Protein AF-A0AAN5C209-F1 (afdb_monomer_lite)

Foldseek 3Di:
DDDDDDDDDDDDDDDDDDDPPQPQAAPADDFDALPQPVVPPDDDDDDDDDDDDDDDDDDDDDDDDPDPPPDDDPPCDPVVVVVVVPVVHDYDYQWAWQAWDFDPQWIKIWTAGNVPRDIDIDIDNAYEDADQLCSCLRHYVVCVVLSVQWDKDKWKKWKFLQPVLPDPDDPVVVVVQVVCCVDPPNRWDKDWDDDPPDIKIWIQDPVSIIIIIRDPDDGDPVGTPDMGMHMDTDDDPSLLVSLCVQAVPDCPPVPDDPDPDHHACVSSYHYAAQSNDNDHSHPVRRVVRVVVVCVVVVHDDPVVPDD

Secondary structure (DSSP, 8-state):
------------------------------S---TTTTT----------------------------TTSSS-----HHHHHHHHHTTS---TTEEEEEEEEETTEEEEEEEETTT--EEEEEES-EEE-S-HHHHHHHBGGGHHHHTTS-EEEEEEEEE--GGGS----HHHHHHHHHHTTSSS-PPEEEEEE-SS-EEEEEEETTTEEEEES-SSPP-GGGEEEEEEEEEE---HHHHHHHHHHH---GGGTTS--S----TTGGGEEE-STTSSSS-SSHHHHHHHHHHHHHTTT---TTS---

InterPro domains:
  IPR036188 FAD/NAD(P)-binding domain superfamily [G3DSA:3.50.50.60] (60-205)
  IPR036188 FAD/NAD(P)-binding domain superfamily [SSF51905] (88-297)

Organism: Aspergillus oryzae (NCBI:txid5062)

Radius of gyration: 24.95 Å; chains: 1; bounding box: 62×69×74 Å

Structure (mmCIF, N/CA/C/O backbone):
data_AF-A0AAN5C209-F1
#
_entry.id   AF-A0AAN5C209-F1
#
loop_
_atom_site.group_PDB
_atom_site.id
_atom_site.type_symbol
_atom_site.label_atom_id
_atom_site.label_alt_id
_atom_site.label_comp_id
_atom_site.label_asym_id
_atom_site.label_entity_id
_atom_site.label_seq_id
_atom_site.pdbx_PDB_ins_code
_atom_site.Cartn_x
_atom_site.Cartn_y
_atom_site.Cartn_z
_atom_site.occupancy
_atom_site.B_iso_or_equiv
_atom_site.auth_seq_id
_atom_site.auth_comp_id
_atom_site.auth_asym_id
_atom_site.auth_atom_id
_atom_site.pdbx_PDB_model_num
ATOM 1 N N . MET A 1 1 ? 40.639 -5.296 47.818 1.00 29.95 1 MET A N 1
ATOM 2 C CA . MET A 1 1 ? 40.706 -6.774 47.835 1.00 29.95 1 MET A CA 1
ATOM 3 C C . MET A 1 1 ? 39.270 -7.249 48.004 1.00 29.95 1 MET A C 1
ATOM 5 O O . MET A 1 1 ? 38.578 -6.667 48.821 1.00 29.95 1 MET A O 1
ATOM 9 N N . GLU A 1 2 ? 38.705 -7.892 46.980 1.00 25.06 2 GLU A N 1
ATOM 10 C CA . GLU A 1 2 ? 38.465 -9.353 46.949 1.00 25.06 2 GLU A CA 1
ATOM 11 C C . GLU A 1 2 ? 37.368 -9.813 47.929 1.00 25.06 2 GLU A C 1
ATOM 13 O O . GLU A 1 2 ? 37.380 -9.406 49.079 1.00 25.06 2 GLU A O 1
ATOM 18 N N . LYS A 1 3 ? 36.419 -10.690 47.581 1.00 23.48 3 LYS A N 1
ATOM 19 C CA . LYS A 1 3 ? 35.998 -11.304 46.300 1.00 23.48 3 LYS A CA 1
ATOM 20 C C . LYS A 1 3 ? 34.651 -12.013 46.588 1.00 23.48 3 LYS A C 1
ATOM 22 O O . LYS A 1 3 ? 34.525 -12.546 47.675 1.00 23.48 3 LYS A O 1
ATOM 27 N N . SER A 1 4 ? 33.721 -12.051 45.616 1.00 23.56 4 SER A N 1
ATOM 28 C CA . SER A 1 4 ? 32.953 -13.246 45.151 1.00 23.56 4 SER A CA 1
ATOM 29 C C . SER A 1 4 ? 32.240 -14.194 46.173 1.00 23.56 4 SER A C 1
ATOM 31 O O . SER A 1 4 ? 32.790 -14.487 47.216 1.00 23.56 4 SER A O 1
ATOM 33 N N . CYS A 1 5 ? 31.128 -14.902 45.921 1.00 21.88 5 CYS A N 1
ATOM 34 C CA . CYS A 1 5 ? 30.163 -14.988 44.816 1.00 21.88 5 CYS A CA 1
ATOM 35 C C . CYS A 1 5 ? 29.052 -16.028 45.156 1.00 21.88 5 CYS A C 1
ATOM 37 O O . CYS A 1 5 ? 29.304 -16.937 45.935 1.00 21.88 5 CYS A O 1
ATOM 39 N N . LEU A 1 6 ? 27.934 -15.988 44.407 1.00 22.70 6 LEU A N 1
ATOM 40 C CA . LEU A 1 6 ? 27.086 -17.129 43.963 1.00 22.70 6 LEU A CA 1
ATOM 41 C C . LEU A 1 6 ? 26.145 -17.913 44.928 1.00 22.70 6 LEU A C 1
ATOM 43 O O . LEU A 1 6 ? 26.607 -18.692 45.748 1.00 22.70 6 LEU A O 1
ATOM 47 N N . ARG A 1 7 ? 24.846 -17.925 44.524 1.00 22.48 7 ARG A N 1
ATOM 48 C CA . ARG A 1 7 ? 23.883 -19.078 44.480 1.00 22.48 7 ARG A CA 1
ATOM 49 C C . ARG A 1 7 ? 23.366 -19.624 45.843 1.00 22.48 7 ARG A C 1
ATOM 51 O O . ARG A 1 7 ? 24.053 -19.493 46.836 1.00 22.48 7 ARG A O 1
ATOM 58 N N . THR A 1 8 ? 22.190 -20.252 46.035 1.00 22.02 8 THR A N 1
ATOM 59 C CA . THR A 1 8 ? 20.954 -20.624 45.268 1.00 22.02 8 THR A CA 1
ATOM 60 C C . THR A 1 8 ? 19.895 -21.112 46.300 1.00 22.02 8 THR A C 1
ATOM 62 O O . THR A 1 8 ? 20.312 -21.531 47.371 1.00 22.02 8 THR A O 1
ATOM 65 N N . SER A 1 9 ? 18.565 -21.202 46.099 1.00 21.08 9 SER A N 1
ATOM 66 C CA . SER A 1 9 ? 17.608 -20.762 45.053 1.00 21.08 9 SER A CA 1
ATOM 67 C C . SER A 1 9 ? 16.151 -20.835 45.600 1.00 21.08 9 SER A C 1
ATOM 69 O O . SER A 1 9 ? 15.949 -21.308 46.710 1.00 21.08 9 SER A O 1
ATOM 71 N N . SER A 1 10 ? 15.157 -20.459 44.777 1.00 20.86 10 SER A N 1
ATOM 72 C CA . SER A 1 10 ? 13.750 -20.946 44.730 1.00 20.86 10 SER A CA 1
ATOM 73 C C . SER A 1 10 ? 12.910 -21.141 46.014 1.00 20.86 10 SER A C 1
ATOM 75 O O . SER A 1 10 ? 13.183 -22.047 46.794 1.00 20.86 10 SER A O 1
ATOM 77 N N . THR A 1 11 ? 11.732 -20.491 46.077 1.00 21.52 11 THR A N 1
ATOM 78 C CA . THR A 1 11 ? 10.393 -21.154 46.065 1.00 21.52 11 THR A CA 1
ATOM 79 C C . THR A 1 11 ? 9.246 -20.122 45.941 1.00 21.52 11 THR A C 1
ATOM 81 O O . THR A 1 11 ? 9.288 -19.089 46.591 1.00 21.52 11 THR A O 1
ATOM 84 N N . LEU A 1 12 ? 8.282 -20.440 45.057 1.00 20.97 12 LEU A N 1
ATOM 85 C CA . LEU A 1 12 ? 6.840 -20.095 44.909 1.00 20.97 12 LEU A CA 1
ATOM 86 C C . LEU A 1 12 ? 6.180 -19.071 45.894 1.00 20.97 12 LEU A C 1
ATOM 88 O O . LEU A 1 12 ? 6.560 -18.991 47.050 1.00 20.97 12 LEU A O 1
ATOM 92 N N . LEU A 1 13 ? 5.102 -18.328 45.570 1.00 20.33 13 LEU A N 1
ATOM 93 C CA . LEU A 1 13 ? 4.044 -18.511 44.554 1.00 20.33 13 LEU A CA 1
ATOM 94 C C . LEU A 1 13 ? 3.296 -17.184 44.229 1.00 20.33 13 LEU A C 1
ATOM 96 O O . LEU A 1 13 ? 3.268 -16.269 45.041 1.00 20.33 13 LEU A O 1
ATOM 100 N N . ALA A 1 14 ? 2.557 -17.185 43.111 1.00 20.86 14 ALA A N 1
ATOM 101 C CA . ALA A 1 14 ? 1.309 -16.438 42.860 1.00 20.86 14 ALA A CA 1
ATOM 102 C C . ALA A 1 14 ? 1.314 -14.891 42.816 1.00 20.86 14 ALA A C 1
ATOM 104 O O . ALA A 1 14 ? 1.017 -14.228 43.803 1.00 20.86 14 ALA A O 1
ATOM 105 N N . ILE A 1 15 ? 1.295 -14.349 41.589 1.00 21.88 15 ILE A N 1
ATOM 106 C CA . ILE A 1 15 ? 0.163 -13.502 41.166 1.00 21.88 15 ILE A CA 1
ATOM 107 C C . ILE A 1 15 ? -0.423 -14.087 39.876 1.00 21.88 15 ILE A C 1
ATOM 109 O O . ILE A 1 15 ? 0.256 -14.251 38.867 1.00 21.88 15 ILE A O 1
ATOM 113 N N . THR A 1 16 ? -1.703 -14.450 39.944 1.00 21.72 16 THR A N 1
ATOM 114 C CA . THR A 1 16 ? -2.479 -15.019 38.832 1.00 21.72 16 THR A CA 1
ATOM 115 C C . THR A 1 16 ? -3.157 -13.897 38.043 1.00 21.72 16 THR A C 1
ATOM 117 O O . THR A 1 16 ? -3.535 -12.892 38.639 1.00 21.72 16 THR A O 1
ATOM 120 N N . LYS A 1 17 ? -3.444 -14.148 36.755 1.00 23.53 17 LYS A N 1
ATOM 121 C CA . LYS A 1 17 ? -4.138 -13.275 35.781 1.00 23.53 17 LYS A CA 1
ATOM 122 C C . LYS A 1 17 ? -3.273 -12.141 35.214 1.00 23.53 17 LYS A C 1
ATOM 124 O O . LYS A 1 17 ? -3.019 -11.169 35.903 1.00 23.53 17 LYS A O 1
ATOM 129 N N . TYR A 1 18 ? -3.039 -12.180 33.902 1.00 22.91 18 TYR A N 1
ATOM 130 C CA . TYR A 1 18 ? -3.468 -11.090 33.017 1.00 22.91 18 TYR A CA 1
ATOM 131 C C . TYR A 1 18 ? -3.953 -11.660 31.673 1.00 22.91 18 TYR A C 1
ATOM 133 O O . TYR A 1 18 ? -3.794 -12.848 31.392 1.00 22.91 18 TYR A O 1
ATOM 141 N N . ARG A 1 19 ? -4.718 -10.852 30.933 1.00 23.92 19 ARG A N 1
ATOM 142 C CA . ARG A 1 19 ? -5.637 -11.297 29.872 1.00 23.92 19 ARG A CA 1
ATOM 143 C C . ARG A 1 19 ? -4.910 -11.821 28.629 1.00 23.92 19 ARG A C 1
ATOM 145 O O . ARG A 1 19 ? -3.915 -11.246 28.206 1.00 23.92 19 ARG A O 1
ATOM 152 N N . GLN A 1 20 ? -5.510 -12.811 27.961 1.00 20.42 20 GLN A N 1
ATOM 153 C CA . GLN A 1 20 ? -5.203 -13.119 26.561 1.00 20.42 20 GLN A CA 1
ATOM 154 C C . GLN A 1 20 ? -5.602 -11.931 25.666 1.00 20.42 20 GLN A C 1
ATOM 156 O O . GLN A 1 20 ? -6.735 -11.857 25.185 1.00 20.42 20 GLN A O 1
ATOM 161 N N . PHE A 1 21 ? -4.674 -11.007 25.422 1.00 24.58 21 PHE A N 1
ATOM 162 C CA . PHE A 1 21 ? -4.805 -10.023 24.351 1.00 24.58 21 PHE A CA 1
ATOM 163 C C . PHE A 1 21 ? -4.579 -10.714 23.006 1.00 24.58 21 PHE A C 1
ATOM 165 O O . PHE A 1 21 ? -3.470 -10.779 22.480 1.00 24.58 21 PHE A O 1
ATOM 172 N N . VAL A 1 22 ? -5.653 -11.257 22.432 1.00 22.11 22 VAL A N 1
ATOM 173 C CA . VAL A 1 22 ? -5.611 -11.755 21.056 1.00 22.11 22 VAL A CA 1
ATOM 174 C C . VAL A 1 22 ? -5.689 -10.553 20.119 1.00 22.11 22 VAL A C 1
ATOM 176 O O . VAL A 1 22 ? -6.782 -10.126 19.742 1.00 22.11 22 VAL A O 1
ATOM 179 N N . LEU A 1 23 ? -4.528 -10.015 19.734 1.00 26.44 23 LEU A N 1
ATOM 180 C CA . LEU A 1 23 ? -4.408 -8.988 18.700 1.00 26.44 23 LEU A CA 1
ATOM 181 C C . LEU A 1 23 ? -4.836 -9.578 17.343 1.00 26.44 23 LEU A C 1
ATOM 183 O O . LEU A 1 23 ? -4.022 -10.035 16.543 1.00 26.44 23 LEU A O 1
ATOM 187 N N . LYS A 1 24 ? -6.148 -9.605 17.087 1.00 27.08 24 LYS A N 1
ATOM 188 C CA . LYS A 1 24 ? -6.722 -10.031 15.806 1.00 27.08 24 LYS A CA 1
ATOM 189 C C . LYS A 1 24 ? -6.553 -8.909 14.792 1.00 27.08 24 LYS A C 1
ATOM 191 O O . LYS A 1 24 ? -7.491 -8.162 14.525 1.00 27.08 24 LYS A O 1
ATOM 196 N N . VAL A 1 25 ? -5.349 -8.799 14.235 1.00 27.66 25 VAL A N 1
ATOM 197 C CA . VAL A 1 25 ? -5.077 -7.887 13.123 1.00 27.66 25 VAL A CA 1
ATOM 198 C C . VAL A 1 25 ? -5.886 -8.357 11.914 1.00 27.66 25 VAL A C 1
ATOM 200 O O . VAL A 1 25 ? -5.539 -9.331 11.247 1.00 27.66 25 VAL A O 1
ATOM 203 N N . ALA A 1 26 ? -6.989 -7.666 11.632 1.00 25.34 26 ALA A N 1
ATOM 204 C CA . AL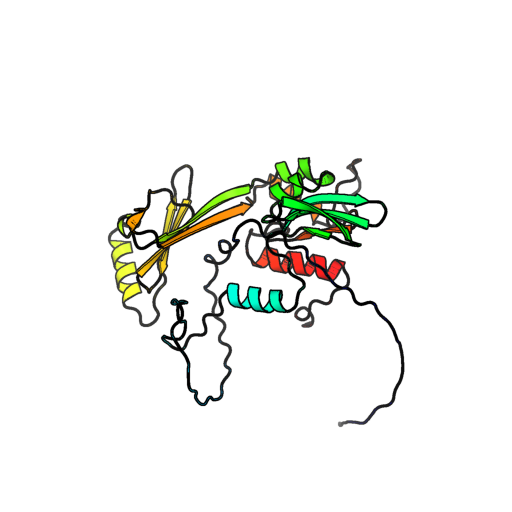A A 1 26 ? -7.787 -7.880 10.433 1.00 25.34 26 ALA A CA 1
ATOM 205 C C . ALA A 1 26 ? -7.060 -7.251 9.227 1.00 25.34 26 ALA A C 1
ATOM 207 O O . ALA A 1 26 ? -7.446 -6.198 8.720 1.00 25.34 26 ALA A O 1
ATOM 208 N N . VAL A 1 27 ? -5.960 -7.878 8.787 1.00 26.36 27 VAL A N 1
ATOM 209 C CA . VAL A 1 27 ? -5.239 -7.439 7.585 1.00 26.36 27 VAL A CA 1
ATOM 210 C C . VAL A 1 27 ? -6.099 -7.758 6.369 1.00 26.36 27 VAL A C 1
ATOM 212 O O . VAL A 1 27 ? -6.130 -8.893 5.889 1.00 26.36 27 VAL A O 1
ATOM 215 N N . THR A 1 28 ? -6.801 -6.751 5.861 1.00 24.64 28 THR A N 1
ATOM 216 C CA . THR A 1 28 ? -7.546 -6.878 4.612 1.00 24.64 28 THR A CA 1
ATOM 217 C C . THR A 1 28 ? -6.607 -6.685 3.435 1.00 24.64 28 THR A C 1
ATOM 219 O O . THR A 1 28 ? -6.323 -5.582 2.976 1.00 24.64 28 THR A O 1
ATOM 222 N N . TRP A 1 29 ? -6.074 -7.817 2.980 1.00 28.19 29 TRP A N 1
ATOM 223 C CA . TRP A 1 29 ? -5.197 -7.906 1.823 1.00 28.19 29 TRP A CA 1
ATOM 224 C C . TRP A 1 29 ? -5.966 -7.608 0.538 1.00 28.19 29 TRP A C 1
ATOM 226 O O . TRP A 1 29 ? -6.629 -8.480 -0.021 1.00 28.19 29 TRP A O 1
ATOM 236 N N . ASN A 1 30 ? -5.828 -6.376 0.055 1.00 22.67 30 ASN A N 1
ATOM 237 C CA . ASN A 1 30 ? -6.247 -5.974 -1.279 1.00 22.67 30 ASN A CA 1
ATOM 238 C C . ASN A 1 30 ? -5.006 -5.496 -2.052 1.00 22.67 30 ASN A C 1
ATOM 240 O O . ASN A 1 30 ? -4.555 -4.367 -1.880 1.00 22.67 30 ASN A O 1
ATOM 244 N N . GLY A 1 31 ? -4.447 -6.378 -2.886 1.00 26.20 31 GLY A N 1
ATOM 245 C CA . GLY A 1 31 ? -3.276 -6.090 -3.721 1.00 26.20 31 GLY A CA 1
ATOM 246 C C . GLY A 1 31 ? -1.924 -6.403 -3.066 1.00 26.20 31 GLY A C 1
ATOM 247 O O . GLY A 1 31 ? -1.589 -5.920 -1.988 1.00 26.20 31 GLY A O 1
ATOM 248 N N . TYR A 1 32 ? -1.134 -7.214 -3.768 1.00 29.77 32 TYR A N 1
ATOM 249 C CA . TYR A 1 32 ? 0.235 -7.609 -3.440 1.00 29.77 32 TYR A CA 1
ATOM 250 C C . TYR A 1 32 ? 1.161 -6.401 -3.215 1.00 29.77 32 TYR A C 1
ATOM 252 O O . TYR A 1 32 ? 1.516 -5.698 -4.158 1.00 29.77 32 TYR A O 1
ATOM 260 N N . CYS A 1 33 ? 1.617 -6.188 -1.978 1.00 28.31 33 CYS A N 1
ATOM 261 C CA . CYS A 1 33 ? 2.593 -5.144 -1.655 1.00 28.31 33 CYS A CA 1
ATOM 262 C C . CYS A 1 33 ? 4.030 -5.700 -1.592 1.00 28.31 33 CYS A C 1
ATOM 264 O O . CYS A 1 33 ? 4.695 -5.641 -0.560 1.00 28.31 33 CYS A O 1
ATOM 266 N N . GLU A 1 34 ? 4.520 -6.253 -2.705 1.00 32.50 34 GLU A N 1
ATOM 267 C CA . GLU A 1 34 ? 5.919 -6.710 -2.831 1.00 32.50 34 GLU A CA 1
ATOM 268 C C . GLU A 1 34 ? 6.879 -5.581 -3.276 1.00 32.50 34 GLU A C 1
ATOM 270 O O . GLU A 1 34 ? 8.099 -5.676 -3.152 1.00 32.50 34 GLU A O 1
ATOM 275 N N . SER A 1 35 ? 6.345 -4.456 -3.760 1.00 33.34 35 SER A N 1
ATOM 276 C CA . SER A 1 35 ? 7.110 -3.402 -4.446 1.00 33.34 35 SER A CA 1
ATOM 277 C C . SER A 1 35 ? 7.882 -2.405 -3.590 1.00 33.34 35 SER A C 1
ATOM 279 O O . SER A 1 35 ? 8.624 -1.588 -4.139 1.00 33.34 35 SER A O 1
ATOM 281 N N . CYS A 1 36 ? 7.683 -2.394 -2.274 1.00 30.77 36 CYS A N 1
ATOM 282 C CA . CYS A 1 36 ? 8.443 -1.503 -1.391 1.00 30.77 36 CYS A CA 1
ATOM 283 C C . CYS A 1 36 ? 9.839 -2.050 -1.055 1.00 30.77 36 CYS A C 1
ATOM 285 O O . CYS A 1 36 ? 10.579 -1.379 -0.340 1.00 30.77 36 CYS A O 1
ATOM 287 N N . ILE A 1 37 ? 10.187 -3.258 -1.524 1.00 34.91 37 ILE A N 1
ATOM 288 C CA . ILE A 1 37 ? 11.296 -4.038 -0.954 1.00 34.91 37 ILE A CA 1
ATOM 289 C C . ILE A 1 37 ? 12.400 -4.351 -1.972 1.00 34.91 37 ILE A C 1
ATOM 291 O O . ILE A 1 37 ? 13.573 -4.361 -1.607 1.00 34.91 37 ILE A O 1
ATOM 295 N N . TRP A 1 38 ? 12.079 -4.448 -3.265 1.00 32.47 38 TRP A N 1
ATOM 296 C CA . TRP A 1 38 ? 13.085 -4.605 -4.330 1.00 32.47 38 TRP A CA 1
ATOM 297 C C . TRP A 1 38 ? 14.039 -3.410 -4.496 1.00 32.47 38 TRP A C 1
ATOM 299 O O . TRP A 1 38 ? 15.032 -3.508 -5.204 1.00 32.47 38 TRP A O 1
ATOM 309 N N . GLN A 1 39 ? 13.791 -2.304 -3.789 1.00 29.95 39 GLN A N 1
ATOM 310 C CA . GLN A 1 39 ? 14.705 -1.163 -3.719 1.00 29.95 39 GLN A CA 1
ATOM 311 C C . GLN A 1 39 ? 15.743 -1.277 -2.578 1.00 29.95 39 GLN A C 1
ATOM 313 O O . GLN A 1 39 ? 16.588 -0.397 -2.463 1.00 29.95 39 GLN A O 1
ATOM 318 N N . TYR A 1 40 ? 15.679 -2.322 -1.735 1.00 31.66 40 TYR A N 1
ATOM 319 C CA . TYR A 1 40 ? 16.522 -2.471 -0.534 1.00 31.66 40 TYR A CA 1
ATOM 320 C C . TYR A 1 40 ? 17.011 -3.900 -0.224 1.00 31.66 40 TYR A C 1
ATOM 322 O O . TYR A 1 40 ? 17.510 -4.155 0.870 1.00 31.66 40 TYR A O 1
ATOM 330 N N . ALA A 1 41 ? 16.974 -4.827 -1.184 1.00 27.33 41 ALA A N 1
ATOM 331 C CA . ALA A 1 41 ? 17.586 -6.158 -1.044 1.00 27.33 41 ALA A CA 1
ATOM 332 C C . ALA A 1 41 ? 19.137 -6.147 -1.150 1.00 27.33 41 ALA A C 1
ATOM 334 O O . ALA A 1 41 ? 19.727 -7.097 -1.658 1.00 27.33 41 ALA A O 1
ATOM 335 N N . ILE A 1 42 ? 19.804 -5.070 -0.705 1.00 33.03 42 ILE A N 1
ATOM 336 C CA . ILE A 1 42 ? 21.271 -4.919 -0.704 1.00 33.03 42 ILE A CA 1
ATOM 337 C C . ILE A 1 42 ? 21.734 -4.187 0.572 1.00 33.03 42 ILE A C 1
ATOM 339 O O . ILE A 1 42 ? 22.090 -3.010 0.557 1.00 33.03 42 ILE A O 1
ATOM 343 N N . SER A 1 43 ? 21.775 -4.911 1.688 1.00 22.97 43 SER A N 1
ATOM 344 C CA . SER A 1 43 ? 22.715 -4.653 2.786 1.00 22.97 43 SER A CA 1
ATOM 345 C C . SER A 1 43 ? 23.018 -5.977 3.491 1.00 22.97 43 SER A C 1
ATOM 347 O O . SER A 1 43 ? 22.158 -6.593 4.115 1.00 22.97 43 SER A O 1
ATOM 349 N N . GLY A 1 44 ? 24.241 -6.478 3.319 1.00 27.33 44 GLY A N 1
ATOM 350 C CA . GLY A 1 44 ? 24.603 -7.807 3.800 1.00 27.33 44 GLY A CA 1
ATOM 351 C C . GLY A 1 44 ? 24.759 -7.867 5.320 1.00 27.33 44 GLY A C 1
ATOM 352 O O . GLY A 1 44 ? 25.540 -7.111 5.891 1.00 27.33 44 GLY A O 1
ATOM 353 N N . LEU A 1 45 ? 24.114 -8.848 5.953 1.00 22.25 45 LEU A N 1
ATOM 354 C CA . LEU A 1 45 ? 24.577 -9.422 7.215 1.00 22.25 45 LEU A CA 1
ATOM 355 C C . LEU A 1 45 ? 24.734 -10.935 7.048 1.00 22.25 45 LEU A C 1
ATOM 357 O O . LEU A 1 45 ? 23.777 -11.646 6.753 1.00 22.25 45 LEU A O 1
ATOM 361 N N . ARG A 1 46 ? 25.957 -11.430 7.263 1.00 21.22 46 ARG A N 1
ATOM 362 C CA . ARG A 1 46 ? 26.221 -12.863 7.424 1.00 21.22 46 ARG A CA 1
ATOM 363 C C . ARG A 1 46 ? 25.729 -13.301 8.801 1.00 21.22 46 ARG A C 1
ATOM 365 O O . ARG A 1 46 ? 26.200 -12.765 9.801 1.00 21.22 46 ARG A O 1
ATOM 372 N N . LEU A 1 47 ? 24.901 -14.338 8.855 1.00 22.78 47 LEU A N 1
ATOM 373 C CA . LEU A 1 47 ? 24.722 -15.157 10.052 1.00 22.78 47 LEU A CA 1
ATOM 374 C C . LEU A 1 47 ? 24.978 -16.619 9.689 1.00 22.78 47 LEU A C 1
ATOM 376 O O . LEU A 1 47 ? 24.440 -17.138 8.717 1.00 22.78 47 LEU A O 1
ATOM 380 N N . VAL A 1 48 ? 25.869 -17.249 10.451 1.00 21.47 48 VAL A N 1
ATOM 381 C CA . VAL A 1 48 ? 26.303 -18.636 10.260 1.00 21.47 48 VAL A CA 1
ATOM 382 C C . VAL A 1 48 ? 25.455 -19.542 11.146 1.00 21.47 48 VAL A C 1
ATOM 384 O O . VAL A 1 48 ? 25.366 -19.308 12.349 1.00 21.47 48 VAL A O 1
ATOM 387 N N . ALA A 1 49 ? 24.906 -20.612 10.576 1.00 22.77 49 ALA A N 1
ATOM 388 C CA . ALA A 1 49 ? 24.398 -21.763 11.317 1.00 22.77 49 ALA A CA 1
ATOM 389 C C . ALA A 1 49 ? 24.631 -23.039 10.493 1.00 22.77 49 ALA A C 1
ATOM 391 O O . ALA A 1 49 ? 24.594 -23.002 9.264 1.00 22.77 49 ALA A O 1
ATOM 392 N N . SER A 1 50 ? 24.914 -24.158 11.158 1.00 20.00 50 SER A N 1
ATOM 393 C CA . SER A 1 50 ? 25.326 -25.415 10.522 1.00 20.00 50 SER A CA 1
ATOM 394 C C . SER A 1 50 ? 24.672 -26.645 11.166 1.00 20.00 50 SER A C 1
ATOM 396 O O . SER A 1 50 ? 24.117 -26.545 12.258 1.00 20.00 50 SER A O 1
ATOM 398 N N . TRP A 1 51 ? 24.836 -27.791 10.483 1.00 24.72 51 TRP A N 1
ATOM 399 C CA . TRP A 1 51 ? 24.658 -29.200 10.908 1.00 24.72 51 TRP A CA 1
ATOM 400 C C . TRP A 1 51 ? 23.462 -30.013 10.343 1.00 24.72 51 TRP A C 1
ATOM 402 O O . TRP A 1 51 ? 22.337 -29.923 10.811 1.00 24.72 51 TRP A O 1
ATOM 412 N N . LEU A 1 52 ? 23.841 -30.909 9.412 1.00 24.08 52 LEU A N 1
ATOM 413 C CA . LEU A 1 52 ? 23.392 -32.293 9.125 1.00 24.08 52 LEU A CA 1
ATOM 414 C C . LEU A 1 52 ? 21.970 -32.654 8.628 1.00 24.08 52 LEU A C 1
ATOM 416 O O . LEU A 1 52 ? 20.945 -32.250 9.156 1.00 24.08 52 LEU A O 1
ATOM 420 N N . ASN A 1 53 ? 21.983 -33.581 7.657 1.00 25.30 53 ASN A N 1
ATOM 421 C CA . ASN A 1 53 ? 20.886 -34.383 7.085 1.00 25.30 53 ASN A CA 1
ATOM 422 C C . ASN A 1 53 ? 21.202 -35.888 7.288 1.00 25.30 53 ASN A C 1
ATOM 424 O O . ASN A 1 53 ? 22.380 -36.213 7.478 1.00 25.30 53 ASN A O 1
ATOM 428 N N . PRO A 1 54 ? 20.214 -36.815 7.209 1.00 31.84 54 PRO A N 1
ATOM 429 C CA . PRO A 1 54 ? 20.072 -37.605 5.962 1.00 31.84 54 PRO A CA 1
ATOM 430 C C . PRO A 1 54 ? 18.640 -38.081 5.543 1.00 31.84 54 PRO A C 1
ATOM 432 O O . PRO A 1 54 ? 17.922 -38.677 6.335 1.00 31.84 54 PRO A O 1
ATOM 435 N N . ILE A 1 55 ? 18.304 -37.887 4.248 1.00 29.78 55 ILE A N 1
ATOM 436 C CA . ILE A 1 55 ? 17.778 -38.866 3.233 1.00 29.78 55 ILE A CA 1
ATOM 437 C C . ILE A 1 55 ? 16.560 -39.769 3.632 1.00 29.78 55 ILE A C 1
ATOM 439 O O . ILE A 1 55 ? 16.725 -40.677 4.434 1.00 29.78 55 ILE A O 1
ATOM 443 N N . GLN A 1 56 ? 15.302 -39.523 3.181 1.00 33.47 56 GLN A N 1
ATOM 444 C CA . GLN A 1 56 ? 14.608 -39.860 1.882 1.00 33.47 56 GLN A CA 1
ATOM 445 C C . GLN A 1 56 ? 14.108 -41.331 1.728 1.00 33.47 56 GLN A C 1
ATOM 447 O O . GLN A 1 56 ? 14.844 -42.234 2.118 1.00 33.47 56 GLN A O 1
ATOM 452 N N . PRO A 1 57 ? 12.870 -41.603 1.211 1.00 33.31 57 PRO A N 1
ATOM 453 C CA . PRO A 1 57 ? 12.534 -41.558 -0.241 1.00 33.31 57 PRO A CA 1
ATOM 454 C C . PRO A 1 57 ? 11.096 -41.032 -0.619 1.00 33.31 57 PRO A C 1
ATOM 456 O O . PRO A 1 57 ? 10.329 -40.684 0.280 1.00 33.31 57 PRO A O 1
ATOM 459 N N . PRO A 1 58 ? 10.707 -40.930 -1.923 1.00 37.81 58 PRO A N 1
ATOM 460 C CA . PRO A 1 58 ? 9.612 -40.047 -2.393 1.00 37.81 58 PRO A CA 1
ATOM 461 C C . PRO A 1 58 ? 8.348 -40.722 -2.999 1.00 37.81 58 PRO A C 1
ATOM 463 O O . PRO A 1 58 ? 8.386 -41.883 -3.406 1.00 37.81 58 PRO A O 1
ATOM 466 N N . PRO A 1 59 ? 7.248 -39.953 -3.179 1.00 26.89 59 PRO A N 1
ATOM 467 C CA . PRO A 1 59 ? 6.231 -40.177 -4.228 1.00 26.89 59 PRO A CA 1
ATOM 468 C C . PRO A 1 59 ? 5.937 -38.854 -5.031 1.00 26.89 59 PRO A C 1
ATOM 470 O O . PRO A 1 59 ? 6.654 -37.874 -4.825 1.00 26.89 59 PRO A O 1
ATOM 473 N N . PRO A 1 60 ? 5.024 -38.767 -6.034 1.00 27.86 60 PRO A N 1
ATOM 474 C CA . PRO A 1 60 ? 5.404 -38.300 -7.377 1.00 27.86 60 PRO A CA 1
ATOM 475 C C . PRO A 1 60 ? 5.136 -36.812 -7.692 1.00 27.86 60 PRO A C 1
ATOM 477 O O . PRO A 1 60 ? 4.455 -36.103 -6.952 1.00 27.86 60 PRO A O 1
ATOM 480 N N . MET A 1 61 ? 5.662 -36.392 -8.854 1.00 29.25 61 MET A N 1
ATOM 481 C CA . MET A 1 61 ? 5.604 -35.060 -9.487 1.00 29.25 61 MET A CA 1
ATOM 482 C C . MET A 1 61 ? 4.431 -34.145 -9.093 1.00 29.25 61 MET A C 1
ATOM 484 O O . MET A 1 61 ? 3.258 -34.476 -9.270 1.00 29.25 61 MET A O 1
ATOM 488 N N . LYS A 1 62 ? 4.776 -32.905 -8.727 1.00 24.53 62 LYS A N 1
ATOM 489 C CA . LYS A 1 62 ? 3.872 -31.748 -8.718 1.00 24.53 62 LYS A CA 1
ATOM 490 C C . LYS A 1 62 ? 4.488 -30.590 -9.499 1.00 24.53 62 LYS A C 1
ATOM 492 O O . LYS A 1 62 ? 5.705 -30.477 -9.585 1.00 24.53 62 LYS A O 1
ATOM 497 N N . VAL A 1 63 ? 3.609 -29.760 -10.060 1.00 29.45 63 VAL A N 1
ATOM 498 C CA . VAL A 1 63 ? 3.913 -28.572 -10.872 1.00 29.45 63 VAL A CA 1
ATOM 499 C C . VAL A 1 63 ? 5.015 -27.727 -10.228 1.00 29.45 63 VAL A C 1
ATOM 501 O O . VAL A 1 63 ? 4.926 -27.406 -9.044 1.00 29.45 63 VAL A O 1
ATOM 504 N N . ASN A 1 64 ? 6.029 -27.376 -11.023 1.00 26.84 64 ASN A N 1
ATOM 505 C CA . ASN A 1 64 ? 7.257 -26.725 -10.571 1.00 26.84 64 ASN A CA 1
ATOM 506 C C . ASN A 1 64 ? 6.985 -25.419 -9.804 1.00 26.84 64 ASN A C 1
ATOM 508 O O . ASN A 1 64 ? 6.820 -24.353 -10.401 1.00 26.84 64 ASN A O 1
ATOM 512 N N . HIS A 1 65 ? 7.040 -25.489 -8.473 1.00 31.05 65 HIS A N 1
ATOM 513 C CA . HIS A 1 65 ? 7.565 -24.372 -7.698 1.00 31.05 65 HIS A CA 1
ATOM 514 C C . HIS A 1 65 ? 9.010 -24.123 -8.147 1.00 31.05 65 HIS A C 1
ATOM 516 O O . HIS A 1 65 ? 9.741 -25.073 -8.430 1.00 31.05 65 HIS A O 1
ATOM 522 N N . TYR A 1 66 ? 9.421 -22.856 -8.211 1.00 34.81 66 TYR A N 1
ATOM 523 C CA . TYR A 1 66 ? 10.825 -22.519 -8.425 1.00 34.81 66 TYR A CA 1
ATOM 524 C C . TYR A 1 66 ? 11.646 -23.068 -7.258 1.00 34.81 66 TYR A C 1
ATOM 526 O O . TYR A 1 66 ? 11.477 -22.647 -6.113 1.00 34.81 66 TYR A O 1
ATOM 534 N N . ASP A 1 67 ? 12.479 -24.057 -7.561 1.00 30.70 67 ASP A N 1
ATOM 535 C CA . ASP A 1 67 ? 13.284 -24.762 -6.579 1.00 30.70 67 ASP A CA 1
ATOM 536 C C . ASP A 1 67 ? 14.513 -23.913 -6.219 1.00 30.70 67 ASP A C 1
ATOM 538 O O . ASP A 1 67 ? 15.426 -23.728 -7.025 1.00 30.70 67 ASP A O 1
ATOM 542 N N . ASN A 1 68 ? 14.524 -23.374 -4.998 1.00 38.94 68 ASN A N 1
ATOM 543 C CA . ASN A 1 68 ? 15.595 -22.518 -4.477 1.00 38.94 68 ASN A CA 1
ATOM 544 C C . ASN A 1 68 ? 16.880 -23.300 -4.113 1.00 38.94 68 ASN A C 1
ATOM 546 O O . ASN A 1 68 ? 17.756 -22.752 -3.448 1.00 38.94 68 ASN A O 1
ATOM 550 N N . THR A 1 69 ? 17.016 -24.574 -4.502 1.00 32.59 69 THR A N 1
ATOM 551 C CA . THR A 1 69 ? 18.144 -25.433 -4.087 1.00 32.59 69 THR A CA 1
ATOM 552 C C . THR A 1 69 ? 19.347 -25.455 -5.037 1.00 32.59 69 THR A C 1
ATOM 554 O O . THR A 1 69 ? 20.360 -26.083 -4.718 1.00 32.59 69 THR A O 1
ATOM 557 N N . LEU A 1 70 ? 19.327 -24.713 -6.151 1.00 33.31 70 LEU A N 1
ATOM 558 C CA . LEU A 1 70 ? 20.514 -24.532 -7.000 1.00 33.31 70 LEU A CA 1
ATOM 559 C C . LEU A 1 70 ? 21.485 -23.487 -6.424 1.00 33.31 70 LEU A C 1
ATOM 561 O O . LEU A 1 70 ? 21.639 -22.389 -6.953 1.00 33.31 70 LEU A O 1
ATOM 565 N N . GLY A 1 71 ? 22.195 -23.891 -5.366 1.00 29.53 71 GLY A N 1
ATOM 566 C CA . GLY A 1 71 ? 23.452 -23.265 -4.951 1.00 29.53 71 GLY A CA 1
ATOM 567 C C . GLY A 1 71 ? 23.425 -22.478 -3.642 1.00 29.53 71 GLY A C 1
ATOM 568 O O . GLY A 1 71 ? 23.688 -21.284 -3.658 1.00 29.53 71 GLY A O 1
ATOM 569 N N . GLY A 1 72 ? 23.213 -23.152 -2.505 1.00 29.06 72 GLY A N 1
ATOM 570 C CA . GLY A 1 72 ? 23.840 -22.816 -1.208 1.00 29.06 72 GLY A CA 1
ATOM 571 C C . GLY A 1 72 ? 23.536 -21.469 -0.528 1.00 29.06 72 GLY A C 1
ATOM 572 O O . GLY A 1 72 ? 23.985 -21.266 0.598 1.00 29.06 72 GLY A O 1
ATOM 573 N N . PHE A 1 73 ? 22.784 -20.569 -1.156 1.00 33.91 73 PHE A N 1
ATOM 574 C CA . PHE A 1 73 ? 22.358 -19.293 -0.590 1.00 33.91 73 PHE A CA 1
ATOM 575 C C . PHE A 1 73 ? 20.881 -19.374 -0.204 1.00 33.91 73 PHE A C 1
ATOM 577 O O . PHE A 1 73 ? 20.000 -19.377 -1.064 1.00 33.91 73 PHE A O 1
ATOM 584 N N . ASP A 1 74 ? 20.607 -19.420 1.102 1.00 38.72 74 ASP A N 1
ATOM 585 C CA . ASP A 1 74 ? 19.254 -19.264 1.639 1.00 38.72 74 ASP A CA 1
ATOM 586 C C . ASP A 1 74 ? 18.818 -17.803 1.453 1.00 38.72 74 ASP A C 1
ATOM 588 O O . ASP A 1 74 ? 19.010 -16.941 2.313 1.00 38.72 74 ASP A O 1
ATOM 592 N N . TYR A 1 75 ? 18.286 -17.503 0.266 1.00 42.47 75 TYR A N 1
ATOM 593 C CA . TYR A 1 75 ? 17.649 -16.227 -0.026 1.00 42.47 75 TYR A CA 1
ATOM 594 C C . TYR A 1 75 ? 16.373 -16.118 0.813 1.00 42.47 75 TYR A C 1
ATOM 596 O O . TYR A 1 75 ? 15.279 -16.486 0.376 1.00 42.47 75 TYR A O 1
ATOM 604 N N . HIS A 1 76 ? 16.528 -15.592 2.030 1.00 55.34 76 HIS A N 1
ATOM 605 C CA . HIS A 1 76 ? 15.451 -15.259 2.955 1.00 55.34 76 HIS A CA 1
ATOM 606 C C . HIS A 1 76 ? 14.522 -14.196 2.348 1.00 55.34 76 HIS A C 1
ATOM 608 O O . HIS A 1 76 ? 14.626 -12.999 2.621 1.00 55.34 76 HIS A O 1
ATOM 614 N N . SER A 1 77 ? 13.603 -14.639 1.493 1.00 69.62 77 SER A N 1
ATOM 615 C CA . SER A 1 77 ? 12.629 -13.773 0.847 1.00 69.62 77 SER A CA 1
ATOM 616 C C . SER A 1 77 ? 11.713 -13.120 1.885 1.00 69.62 77 SER A C 1
ATOM 618 O O . SER A 1 77 ? 11.430 -13.669 2.956 1.00 69.62 77 SER A O 1
ATOM 620 N N . VAL A 1 78 ? 11.166 -11.957 1.534 1.00 76.75 78 VAL A N 1
ATOM 621 C CA . VAL A 1 78 ? 10.114 -11.298 2.323 1.00 76.75 78 VAL A CA 1
ATOM 622 C C . VAL A 1 78 ? 8.945 -12.252 2.566 1.00 76.75 78 VAL A C 1
ATOM 624 O O . VAL A 1 78 ? 8.396 -12.291 3.666 1.00 76.75 78 VAL A O 1
ATOM 627 N N . GLN A 1 79 ? 8.599 -13.050 1.554 1.00 78.50 79 GLN A N 1
ATOM 628 C CA . GLN A 1 79 ? 7.530 -14.036 1.616 1.00 78.50 79 GLN A CA 1
ATOM 629 C C . GLN A 1 79 ? 7.779 -15.078 2.717 1.00 78.50 79 GLN A C 1
ATOM 631 O O . GLN A 1 79 ? 6.835 -15.446 3.416 1.00 78.50 79 GLN A O 1
ATOM 636 N N . ASN A 1 80 ? 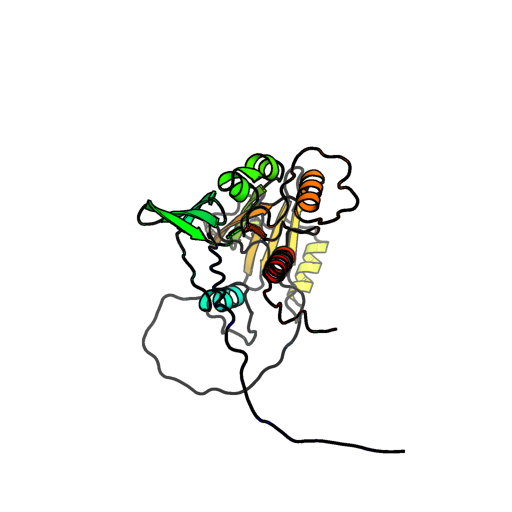9.026 -15.507 2.946 1.00 82.94 80 ASN A N 1
ATOM 637 C CA . ASN A 1 80 ? 9.364 -16.430 4.035 1.00 82.94 80 ASN A CA 1
ATOM 638 C C . ASN A 1 80 ? 9.096 -15.787 5.408 1.00 82.94 80 ASN A C 1
ATOM 640 O O . ASN A 1 80 ? 8.482 -16.410 6.278 1.00 82.94 80 ASN A O 1
ATOM 644 N N . VAL A 1 81 ? 9.486 -14.519 5.589 1.00 82.38 81 VAL A N 1
ATOM 645 C CA . VAL A 1 81 ? 9.232 -13.754 6.825 1.00 82.38 81 VAL A CA 1
ATOM 646 C C . VAL A 1 81 ? 7.728 -13.544 7.042 1.00 82.38 81 VAL A C 1
ATOM 648 O O . VAL A 1 81 ? 7.216 -13.822 8.127 1.00 82.38 81 VAL A O 1
ATOM 651 N N . GLN A 1 82 ? 7.000 -13.126 6.003 1.00 81.00 82 GLN A N 1
ATOM 652 C CA . GLN A 1 82 ? 5.543 -12.955 6.034 1.00 81.00 82 GLN A CA 1
ATOM 653 C C . GLN A 1 82 ? 4.824 -14.265 6.375 1.00 81.00 82 GLN A C 1
ATOM 655 O O . GLN A 1 82 ? 3.965 -14.276 7.254 1.00 81.00 82 GLN A O 1
ATOM 660 N N . THR A 1 83 ? 5.215 -15.376 5.741 1.00 82.69 83 THR A N 1
ATOM 661 C CA . THR A 1 83 ? 4.647 -16.710 5.989 1.00 82.69 83 THR A CA 1
ATOM 662 C C . THR A 1 83 ? 4.850 -17.116 7.448 1.00 82.69 83 THR A C 1
ATOM 664 O O . THR A 1 83 ? 3.886 -17.475 8.127 1.00 82.69 83 THR A O 1
ATOM 667 N N . LYS A 1 84 ? 6.075 -16.961 7.974 1.00 85.94 84 LYS A N 1
ATOM 668 C CA . LYS A 1 84 ? 6.411 -17.266 9.373 1.00 85.94 84 LYS A CA 1
ATOM 669 C C . LYS A 1 84 ? 5.569 -16.460 10.370 1.00 85.94 84 LYS A C 1
ATOM 671 O O . LYS A 1 84 ? 5.109 -17.028 11.356 1.00 85.94 84 LYS A O 1
ATOM 676 N N . ILE A 1 85 ? 5.333 -15.173 10.103 1.00 81.44 85 ILE A N 1
ATOM 677 C CA . ILE A 1 85 ? 4.478 -14.312 10.940 1.00 81.44 85 ILE A CA 1
ATOM 678 C C . ILE A 1 85 ? 3.001 -14.725 10.826 1.00 81.44 85 ILE A C 1
ATOM 680 O O . ILE A 1 85 ? 2.312 -14.836 11.839 1.00 81.44 85 ILE A O 1
ATOM 684 N N . SER A 1 86 ? 2.513 -14.992 9.610 1.00 80.56 86 SER A N 1
ATOM 685 C CA . SER A 1 86 ? 1.104 -15.324 9.360 1.00 80.56 86 SER A CA 1
ATOM 686 C C . SER A 1 86 ? 0.666 -16.653 9.985 1.00 80.56 86 SER A C 1
ATOM 688 O O . SER A 1 86 ? -0.449 -16.743 10.492 1.00 80.56 86 SER A O 1
ATOM 690 N N . ASN A 1 87 ? 1.556 -17.651 10.038 1.00 80.44 87 ASN A N 1
ATOM 691 C CA . ASN A 1 87 ? 1.267 -18.971 10.610 1.00 80.44 87 ASN A CA 1
ATOM 692 C C . ASN A 1 87 ? 0.965 -18.934 12.120 1.00 80.44 87 ASN A C 1
ATOM 694 O O . ASN A 1 87 ? 0.329 -19.848 12.638 1.00 80.44 87 ASN A O 1
ATOM 698 N N . ALA A 1 88 ? 1.396 -17.884 12.827 1.00 75.81 88 ALA A N 1
ATOM 699 C CA . ALA A 1 88 ? 1.112 -17.681 14.248 1.00 75.81 88 ALA A CA 1
ATOM 700 C C . ALA A 1 88 ? -0.189 -16.889 14.508 1.00 75.81 88 ALA A C 1
ATOM 702 O O . ALA A 1 88 ? -0.497 -16.575 15.658 1.00 75.81 88 ALA A O 1
ATOM 703 N N . GLN A 1 89 ? -0.943 -16.517 13.464 1.00 81.06 89 GLN A N 1
ATOM 704 C CA . GLN A 1 89 ? -2.063 -15.577 13.558 1.00 81.06 89 GLN A CA 1
ATOM 705 C C . GLN A 1 89 ? -3.356 -16.105 12.921 1.00 81.06 89 GLN A C 1
ATOM 707 O O . GLN A 1 89 ? -3.365 -16.899 11.986 1.00 81.06 89 GLN A O 1
ATOM 712 N N . SER A 1 90 ? -4.493 -15.604 13.410 1.00 87.25 90 SER A N 1
ATOM 713 C CA . SER A 1 90 ? -5.817 -15.883 12.840 1.00 87.25 90 SER A CA 1
ATOM 714 C C . SER A 1 90 ? -6.058 -15.027 11.588 1.00 87.25 90 SER A C 1
ATOM 716 O O . SER A 1 90 ? -6.774 -14.026 11.651 1.00 87.25 90 SER A O 1
ATOM 718 N N . VAL A 1 91 ? -5.476 -15.420 10.455 1.00 87.75 91 VAL A N 1
ATOM 719 C CA . VAL A 1 91 ? -5.594 -14.705 9.172 1.00 87.75 91 VAL A CA 1
ATOM 720 C C . VAL A 1 91 ? -6.887 -15.079 8.434 1.00 87.75 91 VAL A C 1
ATOM 722 O O . VAL A 1 91 ? -7.259 -16.248 8.358 1.00 87.75 91 VAL A O 1
ATOM 725 N N . ARG A 1 92 ? -7.567 -14.085 7.844 1.00 89.38 92 ARG A N 1
ATOM 726 C CA . ARG A 1 92 ? -8.714 -14.283 6.942 1.00 89.38 92 ARG A CA 1
ATOM 727 C C . ARG A 1 92 ? -8.434 -13.633 5.590 1.00 89.38 92 ARG A C 1
ATOM 729 O O . ARG A 1 92 ? -8.567 -12.423 5.439 1.00 89.38 92 ARG A O 1
ATOM 736 N N . LEU A 1 93 ? -8.057 -14.450 4.612 1.00 89.81 93 LEU A N 1
ATOM 737 C CA . LEU A 1 93 ? -7.913 -14.020 3.221 1.00 89.81 93 LEU A CA 1
ATOM 738 C C . LEU A 1 93 ? -9.288 -13.926 2.547 1.00 89.81 93 LEU A C 1
ATOM 740 O O . LEU A 1 93 ? -10.225 -14.612 2.947 1.00 89.81 93 LEU A O 1
ATOM 744 N N . GLY A 1 94 ? -9.407 -13.082 1.522 1.00 91.62 94 GLY A N 1
ATOM 745 C CA . GLY A 1 94 ? -10.657 -12.908 0.776 1.00 91.62 94 GLY A CA 1
ATOM 746 C C . GLY A 1 94 ? -11.711 -12.021 1.449 1.00 91.62 94 GLY A C 1
ATOM 747 O O . GLY A 1 94 ? -12.758 -11.804 0.855 1.00 91.62 94 GLY A O 1
ATOM 748 N N . ALA A 1 95 ? -11.450 -11.468 2.636 1.00 94.81 95 ALA A N 1
ATOM 749 C CA . ALA A 1 95 ? -12.329 -10.495 3.281 1.00 94.81 95 ALA A CA 1
ATOM 750 C C . ALA A 1 95 ? -11.903 -9.057 2.935 1.00 94.81 95 ALA A C 1
ATOM 752 O O . ALA A 1 95 ? -10.794 -8.643 3.275 1.00 94.81 95 ALA A O 1
ATOM 753 N N . ILE A 1 96 ? -12.786 -8.285 2.298 1.00 96.25 96 ILE A N 1
ATOM 754 C CA . ILE A 1 96 ? -12.580 -6.853 2.031 1.00 96.25 96 ILE A CA 1
ATOM 755 C C . ILE A 1 96 ? -13.380 -6.050 3.051 1.00 96.25 96 ILE A C 1
ATOM 757 O O . ILE A 1 96 ? -14.608 -6.087 3.035 1.00 96.25 96 ILE A O 1
ATOM 761 N N . VAL A 1 97 ? -12.695 -5.311 3.927 1.00 97.44 97 VAL A N 1
ATOM 762 C CA . VAL A 1 97 ? -13.344 -4.379 4.857 1.00 97.44 97 VAL A CA 1
ATOM 763 C C . VAL A 1 97 ? -13.918 -3.216 4.062 1.00 97.44 97 VAL A C 1
ATOM 765 O O . VAL A 1 97 ? -13.231 -2.604 3.247 1.00 97.44 97 VAL A O 1
ATOM 768 N N . THR A 1 98 ? -15.191 -2.938 4.310 1.00 97.69 98 THR A N 1
ATOM 769 C CA . THR A 1 98 ? -15.971 -1.887 3.654 1.00 97.69 98 THR A CA 1
ATOM 770 C C . THR A 1 98 ? -16.238 -0.712 4.588 1.00 97.69 98 THR A C 1
ATOM 772 O O . THR A 1 98 ? -16.394 0.407 4.110 1.00 97.69 98 THR A O 1
ATOM 775 N N . GLN A 1 99 ? -16.256 -0.943 5.905 1.00 98.19 99 GLN A N 1
ATOM 776 C CA . GLN A 1 99 ? -16.528 0.088 6.906 1.00 98.19 99 GLN A CA 1
ATOM 777 C C . GLN A 1 99 ? -15.836 -0.221 8.238 1.00 98.19 99 GLN A C 1
ATOM 779 O O . GLN A 1 99 ? -15.767 -1.373 8.674 1.00 98.19 99 GLN A O 1
ATOM 784 N N . VAL A 1 100 ? -15.356 0.836 8.885 1.00 98.06 100 VAL A N 1
ATOM 785 C CA . VAL A 1 100 ? -14.883 0.873 10.269 1.00 98.06 100 VAL A CA 1
ATOM 786 C C . VAL A 1 100 ? -15.615 2.028 10.946 1.00 98.06 100 VAL A C 1
ATOM 788 O O . VAL A 1 100 ? -15.667 3.128 10.399 1.00 98.06 100 VAL A O 1
ATOM 791 N N . GLU A 1 101 ? -16.194 1.798 12.119 1.00 96.94 101 GLU A N 1
ATOM 792 C CA . GLU A 1 101 ? -16.996 2.808 12.817 1.00 96.94 101 GLU A CA 1
ATOM 793 C C . GLU A 1 101 ? -16.919 2.668 14.340 1.00 96.94 101 GLU A C 1
ATOM 795 O O . GLU A 1 101 ? -16.751 1.575 14.883 1.00 96.94 101 GLU A O 1
ATOM 800 N N . ASN A 1 102 ? -17.048 3.789 15.046 1.00 94.56 102 ASN A N 1
ATOM 801 C CA . ASN A 1 102 ? -17.062 3.822 16.503 1.00 94.56 102 ASN A CA 1
ATOM 802 C C . ASN A 1 102 ? -18.471 3.557 17.041 1.00 94.56 102 ASN A C 1
ATOM 804 O O . ASN A 1 102 ? -19.398 4.309 16.757 1.00 94.56 102 ASN A O 1
ATOM 808 N N . VAL A 1 103 ? -18.615 2.518 17.866 1.00 93.88 103 VAL A N 1
ATOM 809 C CA . VAL A 1 103 ? -19.884 2.101 18.476 1.00 93.88 103 VAL A CA 1
ATOM 810 C C . VAL A 1 103 ? -19.704 2.054 19.993 1.00 93.88 103 VAL A C 1
ATOM 812 O O . VAL A 1 103 ? -19.255 1.059 20.568 1.00 93.88 103 VAL A O 1
ATOM 815 N N . GLY A 1 104 ? -20.017 3.170 20.654 1.00 90.50 104 GLY A N 1
ATOM 816 C CA . GLY A 1 104 ? -19.794 3.338 22.091 1.00 90.50 104 GLY A CA 1
ATOM 817 C C . GLY A 1 104 ? -18.305 3.251 22.445 1.00 90.50 104 GLY A C 1
ATOM 818 O O . GLY A 1 104 ? -17.503 4.044 21.961 1.00 90.50 104 GLY A O 1
ATOM 819 N N . SER A 1 105 ? -17.935 2.285 23.288 1.00 91.50 105 SER A N 1
ATOM 820 C CA . SER A 1 105 ? -16.542 2.015 23.679 1.00 91.50 105 SER A CA 1
ATOM 821 C C . SER A 1 105 ? -15.784 1.078 22.728 1.00 91.50 105 SER A C 1
ATOM 823 O O . SER A 1 105 ? -14.595 0.836 22.936 1.00 91.50 105 SER A O 1
ATOM 825 N N . LYS A 1 106 ? -16.451 0.538 21.699 1.00 96.19 106 LYS A N 1
ATOM 826 C CA . LYS A 1 106 ? -15.885 -0.434 20.753 1.00 96.19 106 LYS A CA 1
ATOM 827 C C . LYS A 1 106 ? -15.818 0.124 19.338 1.00 96.19 106 LYS A C 1
ATOM 829 O O . LYS A 1 106 ? -16.404 1.158 19.019 1.00 96.19 106 LYS A O 1
ATOM 834 N N . VAL A 1 107 ? -15.112 -0.596 18.477 1.00 97.44 107 VAL A N 1
ATOM 835 C CA . VAL A 1 107 ? -15.040 -0.326 17.042 1.00 97.44 107 VAL A CA 1
ATOM 836 C C . VAL A 1 107 ? -15.705 -1.479 16.301 1.00 97.44 107 VAL A C 1
ATOM 838 O O . VAL A 1 107 ? -15.331 -2.640 16.482 1.00 97.44 107 VAL A O 1
ATOM 841 N N . GLN A 1 108 ? -16.701 -1.176 15.476 1.00 98.12 108 GLN A N 1
ATOM 842 C CA . GLN A 1 108 ? -17.328 -2.137 14.581 1.00 98.12 108 GLN A CA 1
ATOM 843 C C . GLN A 1 108 ? -16.594 -2.143 13.239 1.00 98.12 108 GLN A C 1
ATOM 845 O O . GLN A 1 108 ? -16.247 -1.096 12.694 1.00 98.12 108 GLN A O 1
ATOM 850 N N . VAL A 1 109 ? -16.328 -3.342 12.727 1.00 98.25 109 VAL A N 1
ATOM 851 C CA . VAL A 1 109 ? -15.674 -3.578 11.440 1.00 98.25 109 VAL A CA 1
ATOM 852 C C . VAL A 1 109 ? -16.606 -4.424 10.590 1.00 98.25 109 VAL A C 1
ATOM 854 O O . VAL A 1 109 ? -16.967 -5.532 10.990 1.00 98.25 109 VAL A O 1
ATOM 857 N N . THR A 1 110 ? -16.953 -3.919 9.412 1.00 98.25 110 THR A N 1
ATOM 858 C CA . THR A 1 110 ? -17.807 -4.596 8.432 1.00 98.25 110 THR A CA 1
ATOM 859 C C . THR A 1 110 ? -16.976 -4.960 7.205 1.00 98.25 110 THR A C 1
ATOM 861 O O . THR A 1 110 ? -16.172 -4.155 6.728 1.00 98.25 110 THR A O 1
ATOM 864 N N . TRP A 1 111 ? -17.138 -6.183 6.701 1.00 97.75 111 TRP A N 1
ATOM 865 C CA . TRP A 1 111 ? -16.432 -6.684 5.521 1.00 97.75 111 TRP A CA 1
ATOM 866 C C . TRP A 1 111 ? -17.334 -7.540 4.635 1.00 97.75 111 TRP A C 1
ATOM 868 O O . TRP A 1 111 ? -18.288 -8.157 5.100 1.00 97.75 111 TRP A O 1
ATOM 878 N N . THR A 1 112 ? -16.989 -7.603 3.352 1.00 96.69 112 THR A N 1
ATOM 879 C CA . THR A 1 112 ? -17.601 -8.501 2.365 1.00 96.69 112 THR A CA 1
ATOM 880 C C . THR A 1 112 ? -16.642 -9.647 2.054 1.00 96.69 112 THR A C 1
ATOM 882 O O . THR A 1 112 ? -15.448 -9.408 1.848 1.00 96.69 112 THR A O 1
ATOM 885 N N . ASP A 1 113 ? -17.134 -10.883 2.015 1.00 94.69 113 ASP A N 1
ATOM 886 C CA . ASP A 1 113 ? -16.358 -12.024 1.518 1.00 94.69 113 ASP A CA 1
ATOM 887 C C . ASP A 1 113 ? -16.303 -12.025 -0.021 1.00 94.69 113 ASP A C 1
ATOM 889 O O . ASP A 1 113 ? -17.312 -11.868 -0.711 1.00 94.69 113 ASP A O 1
ATOM 893 N N . LEU A 1 114 ? -15.111 -12.198 -0.593 1.00 90.56 114 LEU A N 1
ATOM 894 C CA . LEU A 1 114 ? -14.905 -12.144 -2.039 1.00 90.56 114 LEU A CA 1
ATOM 895 C C . LEU A 1 114 ? -15.561 -13.296 -2.804 1.00 90.56 114 LEU A C 1
ATOM 897 O O . LEU A 1 114 ? -15.871 -13.102 -3.984 1.00 90.56 114 LEU A O 1
ATOM 901 N N . LYS A 1 115 ? -15.748 -14.464 -2.181 1.00 92.50 115 LYS A N 1
ATOM 902 C CA . LYS A 1 115 ? -16.318 -15.659 -2.810 1.00 92.50 115 LYS A CA 1
ATOM 903 C C . LYS A 1 115 ? -17.830 -15.714 -2.627 1.00 92.50 115 LYS A C 1
ATOM 905 O O . LYS A 1 115 ? -18.530 -15.805 -3.629 1.00 92.50 115 LYS A O 1
ATOM 910 N N . SER A 1 116 ? -18.327 -15.638 -1.389 1.00 93.94 116 SER A N 1
ATOM 911 C CA . SER A 1 116 ? -19.772 -15.742 -1.118 1.00 93.94 116 SER A CA 1
ATOM 912 C C . SER A 1 116 ? -20.535 -14.439 -1.371 1.00 93.94 116 SER A C 1
ATOM 914 O O . SER A 1 116 ? -21.748 -14.476 -1.546 1.00 93.94 116 SER A O 1
ATOM 916 N N . LYS A 1 117 ? -19.838 -13.291 -1.411 1.00 94.44 117 LYS A N 1
ATOM 917 C CA . LYS A 1 117 ? -20.422 -11.932 -1.414 1.00 94.44 117 LYS A CA 1
ATOM 918 C C . LYS A 1 117 ? -21.238 -11.599 -0.162 1.00 94.44 117 LYS A C 1
ATOM 920 O O . LYS A 1 117 ? -21.885 -10.555 -0.120 1.00 94.44 117 LYS A O 1
ATOM 925 N N . GLU A 1 118 ? -21.175 -12.438 0.868 1.00 96.19 118 GLU A N 1
ATOM 926 C CA . GLU A 1 118 ? -21.830 -12.179 2.144 1.00 96.19 118 GLU A CA 1
ATOM 927 C C . GLU A 1 118 ? -21.174 -10.996 2.858 1.00 96.19 118 GLU A C 1
ATOM 929 O O . GLU A 1 118 ? -19.948 -10.836 2.863 1.00 96.19 118 GLU A O 1
ATOM 934 N N . VAL A 1 119 ? -22.013 -10.170 3.481 1.00 97.38 119 VAL A N 1
ATOM 935 C CA . VAL A 1 119 ? -21.583 -9.073 4.346 1.00 97.38 119 VAL A CA 1
ATOM 936 C C . VAL A 1 119 ? -21.606 -9.563 5.785 1.00 97.38 119 VAL A C 1
ATOM 938 O O . VAL A 1 119 ? -22.607 -10.089 6.267 1.00 97.38 119 VAL A O 1
ATOM 941 N N . HIS A 1 120 ? -20.502 -9.356 6.491 1.00 96.69 120 HIS A N 1
ATOM 942 C CA . HIS A 1 120 ? -20.363 -9.694 7.899 1.00 96.69 120 HIS A CA 1
ATOM 943 C C . HIS A 1 120 ? -19.903 -8.465 8.679 1.00 96.69 120 HIS A C 1
ATOM 945 O O . HIS A 1 120 ? -19.208 -7.601 8.143 1.00 96.69 120 HIS A O 1
ATOM 951 N N . SER A 1 121 ? -20.232 -8.416 9.967 1.00 97.06 121 SER A N 1
ATOM 952 C CA . SER A 1 121 ? -19.756 -7.370 10.868 1.00 97.06 121 SER A CA 1
ATOM 953 C C . SER A 1 121 ? -19.325 -7.954 12.209 1.00 97.06 121 SER A C 1
ATOM 955 O O . SER A 1 121 ? -19.816 -9.005 12.633 1.00 97.06 121 SER A O 1
ATOM 957 N N . LYS A 1 122 ? -18.372 -7.297 12.873 1.00 96.88 122 LYS A N 1
ATOM 958 C CA . LYS A 1 122 ? -17.909 -7.669 14.212 1.00 96.88 122 LYS A CA 1
ATOM 959 C C . LYS A 1 122 ? -17.340 -6.475 14.964 1.00 96.88 122 LYS A C 1
ATOM 961 O O . LYS A 1 122 ? -16.628 -5.654 14.396 1.00 96.88 122 LYS A O 1
ATOM 966 N N . GLN A 1 123 ? -17.604 -6.437 16.267 1.00 97.38 123 GLN A N 1
ATOM 967 C CA . GLN A 1 123 ? -17.033 -5.455 17.182 1.00 97.38 123 GLN A CA 1
ATOM 968 C C . GLN A 1 123 ? -15.723 -5.947 17.805 1.00 97.38 123 GLN A C 1
ATOM 970 O O . GLN A 1 123 ? -15.584 -7.120 18.168 1.00 97.38 123 GLN A O 1
ATOM 975 N N . PHE A 1 124 ? -14.787 -5.016 17.954 1.00 96.75 124 PHE A N 1
ATOM 976 C CA . PHE A 1 124 ? -13.467 -5.187 18.548 1.00 96.75 124 PHE A CA 1
ATOM 977 C C . PHE A 1 124 ? -13.208 -4.047 19.535 1.00 96.75 124 PHE A C 1
ATOM 979 O O . PHE A 1 124 ? -13.745 -2.951 19.380 1.00 96.75 124 PHE A O 1
ATOM 986 N N . ASP A 1 125 ? -12.384 -4.291 20.551 1.00 96.62 125 ASP A N 1
ATOM 987 C CA . ASP A 1 125 ? -12.033 -3.254 21.527 1.00 96.62 125 ASP A CA 1
ATOM 988 C C . ASP A 1 125 ? -11.039 -2.237 20.930 1.00 96.62 125 ASP A C 1
ATOM 990 O O . ASP A 1 125 ? -11.143 -1.049 21.216 1.00 96.62 125 ASP A O 1
ATOM 994 N N . HIS A 1 126 ? -10.164 -2.683 20.015 1.00 95.94 126 HIS A N 1
ATOM 995 C CA . HIS A 1 126 ? -9.282 -1.843 19.194 1.00 95.94 126 HIS A CA 1
ATOM 996 C C . HIS A 1 126 ? -9.232 -2.336 17.741 1.00 95.94 126 HIS A C 1
ATOM 998 O O . HIS A 1 126 ? -9.367 -3.535 17.482 1.00 95.94 126 HIS A O 1
ATOM 1004 N N . VAL A 1 127 ? -8.974 -1.426 16.797 1.00 97.38 127 VAL A N 1
ATOM 1005 C CA . VAL A 1 127 ? -8.772 -1.736 15.369 1.00 97.38 127 VAL A CA 1
ATOM 1006 C C . VAL A 1 127 ? -7.504 -1.059 14.864 1.00 97.38 127 VAL A C 1
ATOM 1008 O O . VAL A 1 127 ? -7.321 0.139 15.062 1.00 97.38 127 VAL A O 1
ATOM 1011 N N . VAL A 1 128 ? -6.648 -1.816 14.172 1.00 97.50 128 VAL A N 1
ATOM 1012 C CA . VAL A 1 128 ? -5.443 -1.299 13.506 1.00 97.50 128 VAL A CA 1
ATOM 1013 C C . VAL A 1 128 ? -5.632 -1.395 11.993 1.00 97.50 128 VAL A C 1
ATOM 1015 O O . VAL A 1 128 ? -5.702 -2.492 11.440 1.00 97.50 128 VAL A O 1
ATOM 1018 N N . MET A 1 129 ? -5.711 -0.252 11.317 1.00 97.56 129 MET A N 1
ATOM 1019 C CA . MET A 1 129 ? -5.789 -0.156 9.861 1.00 97.56 129 MET A CA 1
ATOM 1020 C C . MET A 1 129 ? -4.380 -0.055 9.267 1.00 97.56 129 MET A C 1
ATOM 1022 O O . MET A 1 129 ? -3.762 1.009 9.262 1.00 97.56 129 MET A O 1
ATOM 1026 N N . ALA A 1 130 ? -3.887 -1.178 8.743 1.00 95.94 130 ALA A N 1
ATOM 1027 C CA . ALA A 1 130 ? -2.601 -1.289 8.052 1.00 95.94 130 ALA A CA 1
ATOM 1028 C C . ALA A 1 130 ? -2.758 -1.181 6.519 1.00 95.94 130 ALA A C 1
ATOM 1030 O O . ALA A 1 130 ? -2.306 -2.046 5.771 1.00 95.94 130 ALA A O 1
ATOM 1031 N N . VAL A 1 131 ? -3.470 -0.148 6.052 1.00 94.88 131 VAL A N 1
ATOM 1032 C CA . VAL A 1 131 ? -3.844 0.050 4.637 1.00 94.88 131 VAL A CA 1
ATOM 1033 C C . VAL A 1 131 ? -3.445 1.445 4.138 1.00 94.88 131 VAL A C 1
ATOM 1035 O O . VAL A 1 131 ? -2.971 2.293 4.898 1.00 94.88 131 VAL A O 1
ATOM 1038 N N . THR A 1 132 ? -3.584 1.697 2.836 1.00 94.88 132 THR A N 1
ATOM 1039 C CA . THR A 1 132 ? -3.216 2.986 2.234 1.00 94.88 132 THR A CA 1
ATOM 1040 C C . THR A 1 132 ? -4.220 4.099 2.577 1.00 94.88 132 THR A C 1
ATOM 1042 O O . THR A 1 132 ? -5.392 3.805 2.827 1.00 94.88 132 THR A O 1
ATOM 1045 N N . PRO A 1 133 ? -3.810 5.386 2.564 1.00 96.00 133 PRO A N 1
ATOM 1046 C CA . PRO A 1 133 ? -4.659 6.513 2.967 1.00 96.00 133 PRO A CA 1
ATOM 1047 C C . PRO A 1 133 ? -6.022 6.540 2.276 1.00 96.00 133 PRO A C 1
ATOM 1049 O O . PRO A 1 133 ? -7.051 6.662 2.931 1.00 96.00 133 PRO A O 1
ATOM 1052 N N . ASN A 1 134 ? -6.051 6.353 0.956 1.00 95.81 134 ASN A N 1
ATOM 1053 C CA . ASN A 1 134 ? -7.285 6.324 0.171 1.00 95.81 134 ASN A CA 1
ATOM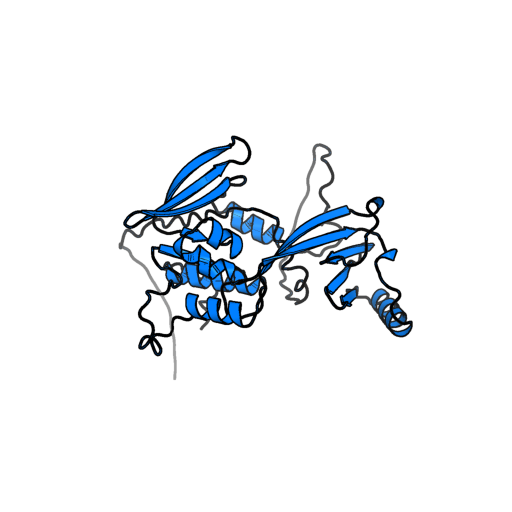 1054 C C . ASN A 1 134 ? -8.263 5.223 0.625 1.00 95.81 134 ASN A C 1
ATOM 1056 O O . ASN A 1 134 ? -9.470 5.434 0.562 1.00 95.81 134 ASN A O 1
ATOM 1060 N N . VAL A 1 135 ? -7.763 4.081 1.113 1.00 96.62 135 VAL A N 1
ATOM 1061 C CA . VAL A 1 135 ? -8.599 3.015 1.686 1.00 96.62 135 VAL A CA 1
ATOM 1062 C C . VAL A 1 135 ? -9.086 3.418 3.076 1.00 96.62 135 VAL A C 1
ATOM 1064 O O . VAL A 1 135 ? -10.285 3.332 3.323 1.00 96.62 135 VAL A O 1
ATOM 1067 N N . VAL A 1 136 ? -8.209 3.948 3.944 1.00 97.50 136 VAL A N 1
ATOM 1068 C CA . VAL A 1 136 ? -8.598 4.491 5.265 1.00 97.50 136 VAL A CA 1
ATOM 1069 C C . VAL A 1 136 ? -9.729 5.512 5.122 1.00 97.50 136 VAL A C 1
ATOM 1071 O O . VAL A 1 136 ? -10.753 5.390 5.783 1.00 97.50 136 VAL A O 1
ATOM 1074 N N . GLY A 1 137 ? -9.585 6.484 4.218 1.00 96.94 137 GLY A N 1
ATOM 1075 C CA . GLY A 1 137 ? -10.595 7.517 3.989 1.00 96.94 137 GLY A CA 1
ATOM 1076 C C . GLY A 1 137 ? -11.885 7.012 3.335 1.00 96.94 137 GLY A C 1
ATOM 1077 O O . GLY A 1 137 ? -12.916 7.674 3.440 1.00 96.94 137 GLY A O 1
ATOM 1078 N N . ALA A 1 138 ? -11.861 5.854 2.670 1.00 97.69 138 ALA A N 1
ATOM 1079 C CA . ALA A 1 138 ? -13.068 5.223 2.147 1.00 97.69 138 ALA A CA 1
ATOM 1080 C C . ALA A 1 138 ? -13.875 4.549 3.269 1.00 97.69 138 ALA A C 1
ATOM 1082 O O . ALA A 1 138 ? -15.081 4.795 3.364 1.00 97.69 138 ALA A O 1
ATOM 1083 N N . ILE A 1 139 ? -13.199 3.758 4.117 1.00 97.94 139 ILE A N 1
ATOM 1084 C CA . ILE A 1 139 ? -13.820 2.878 5.124 1.00 97.94 139 ILE A CA 1
ATOM 1085 C C . ILE A 1 139 ? -14.056 3.543 6.486 1.00 97.94 139 ILE A C 1
ATOM 1087 O O . ILE A 1 139 ? -14.926 3.089 7.221 1.00 97.94 139 ILE A O 1
ATOM 1091 N N . TYR A 1 140 ? -13.309 4.594 6.838 1.00 97.69 140 TYR A N 1
ATOM 1092 C CA . TYR A 1 140 ? -13.386 5.265 8.139 1.00 97.69 140 TYR A CA 1
ATOM 1093 C C . TYR A 1 140 ? -13.689 6.758 7.960 1.00 97.69 140 TYR A C 1
ATOM 1095 O O . TYR A 1 140 ? -12.827 7.559 7.585 1.00 97.69 140 TYR A O 1
ATOM 1103 N N . GLU A 1 141 ? -14.946 7.125 8.218 1.00 96.31 141 GLU A N 1
ATOM 1104 C CA . GLU A 1 141 ? -15.491 8.459 7.941 1.00 96.31 141 GLU A CA 1
ATOM 1105 C C . GLU A 1 141 ? -14.687 9.612 8.578 1.00 96.31 141 GLU A C 1
ATOM 1107 O O . GLU A 1 141 ? -14.315 10.510 7.816 1.00 96.31 141 GLU A O 1
ATOM 1112 N N . PRO A 1 142 ? -14.274 9.565 9.867 1.00 95.62 142 PRO A N 1
ATOM 1113 C CA . PRO A 1 142 ? -13.591 10.691 10.518 1.00 95.62 142 PRO A CA 1
ATOM 1114 C C . PRO A 1 142 ? -12.264 11.109 9.867 1.00 95.62 142 PRO A C 1
ATOM 1116 O O . PRO A 1 142 ? -11.756 12.200 10.127 1.00 95.62 142 PRO A O 1
ATOM 1119 N N . LEU A 1 143 ? -11.682 10.254 9.017 1.00 95.88 143 LEU A N 1
ATOM 1120 C CA . LEU A 1 143 ? -10.452 10.538 8.277 1.00 95.88 143 LEU A CA 1
ATOM 1121 C C . LEU A 1 143 ? -10.658 10.769 6.774 1.00 95.88 143 LEU A C 1
ATOM 1123 O O . LEU A 1 143 ? -9.692 11.124 6.096 1.00 95.88 143 LEU A O 1
ATOM 1127 N N . ARG A 1 144 ? -11.883 10.653 6.242 1.00 96.00 144 ARG A N 1
ATOM 1128 C CA . ARG A 1 144 ? -12.212 10.760 4.805 1.00 96.00 144 ARG A CA 1
ATOM 1129 C C . ARG A 1 144 ? -11.571 11.975 4.127 1.00 96.00 144 ARG A C 1
ATOM 1131 O O . ARG A 1 144 ? -10.787 11.821 3.191 1.00 96.00 144 ARG A O 1
ATOM 1138 N N . LYS A 1 145 ? -11.846 13.176 4.648 1.00 94.81 145 LYS A N 1
ATOM 1139 C CA . LYS A 1 145 ? -11.329 14.461 4.130 1.00 94.81 145 LYS A CA 1
ATOM 1140 C C . LYS A 1 145 ? -9.817 14.631 4.328 1.00 94.81 145 LYS A C 1
ATOM 1142 O O . LYS A 1 145 ? -9.155 15.311 3.545 1.00 94.81 145 LYS A O 1
ATOM 1147 N N . LEU A 1 146 ? -9.256 14.041 5.385 1.00 93.94 146 LEU A N 1
ATOM 1148 C CA . LEU A 1 146 ? -7.832 14.176 5.690 1.00 93.94 146 LEU A CA 1
ATOM 1149 C C . LEU A 1 146 ? -6.985 13.268 4.792 1.00 93.94 146 LEU A C 1
ATOM 1151 O O . LEU A 1 146 ? -5.956 13.692 4.268 1.00 93.94 146 LEU A O 1
ATOM 1155 N N . MET A 1 147 ? -7.450 12.041 4.566 1.00 96.19 147 MET A N 1
ATOM 1156 C CA . MET A 1 147 ? -6.780 11.058 3.722 1.00 96.19 147 MET A CA 1
ATOM 1157 C C . MET A 1 147 ? -6.843 11.401 2.233 1.00 96.19 147 MET A C 1
ATOM 1159 O O . MET A 1 147 ? -5.884 11.121 1.520 1.00 96.19 147 MET A O 1
ATOM 1163 N N . SER A 1 148 ? -7.909 12.059 1.757 1.00 95.44 148 SER A N 1
ATOM 1164 C CA . SER A 1 148 ? -7.996 12.513 0.357 1.00 95.44 148 SER A CA 1
ATOM 1165 C C . SER A 1 148 ? -6.934 13.559 -0.014 1.00 95.44 148 SER A C 1
ATOM 1167 O O . SER A 1 148 ? -6.698 13.800 -1.192 1.00 95.44 148 SER A O 1
ATOM 1169 N N . SER A 1 149 ? -6.276 14.166 0.981 1.00 94.88 149 SER A N 1
ATOM 1170 C CA . SER A 1 149 ? -5.153 15.099 0.800 1.00 94.88 149 SER A CA 1
ATOM 1171 C C . SER A 1 149 ? -3.777 14.410 0.784 1.00 94.88 149 SER A C 1
ATOM 1173 O O . SER A 1 149 ? -2.751 15.087 0.698 1.00 94.88 149 SER A O 1
ATOM 1175 N N . ILE A 1 150 ? -3.726 13.076 0.889 1.00 95.25 150 ILE A N 1
ATOM 1176 C CA . ILE A 1 150 ? -2.503 12.277 0.769 1.00 95.25 150 ILE A CA 1
ATOM 1177 C C . ILE A 1 150 ? -2.551 11.529 -0.573 1.00 95.25 150 ILE A C 1
ATOM 1179 O O . ILE A 1 150 ? -3.324 10.578 -0.697 1.00 95.25 150 ILE A O 1
ATOM 1183 N N . PRO A 1 151 ? -1.750 11.918 -1.584 1.00 93.88 151 PRO A N 1
ATOM 1184 C CA . PRO A 1 151 ? -1.832 11.293 -2.899 1.00 93.88 151 PRO A CA 1
ATOM 1185 C C . PRO A 1 151 ? -1.388 9.829 -2.863 1.00 93.88 151 PRO A C 1
ATOM 1187 O O . PRO A 1 151 ? -0.389 9.477 -2.228 1.00 93.88 151 PRO A O 1
ATOM 1190 N N . VAL A 1 152 ? -2.119 8.982 -3.584 1.00 93.06 152 VAL A N 1
ATOM 1191 C CA . VAL A 1 152 ? -1.828 7.555 -3.733 1.00 93.06 152 VAL A CA 1
ATOM 1192 C C . VAL A 1 152 ? -1.862 7.213 -5.217 1.00 93.06 152 VAL A C 1
ATOM 1194 O O . VAL A 1 152 ? -2.918 7.276 -5.842 1.00 93.06 152 VAL A O 1
ATOM 1197 N N . ASN A 1 153 ? -0.710 6.834 -5.766 1.00 88.50 153 ASN A N 1
ATOM 1198 C CA . ASN A 1 153 ? -0.573 6.432 -7.161 1.00 88.50 153 ASN A CA 1
ATOM 1199 C C . ASN A 1 153 ? -0.617 4.908 -7.298 1.00 88.50 153 ASN A C 1
ATOM 1201 O O . ASN A 1 153 ? -0.156 4.170 -6.424 1.00 88.50 153 ASN A O 1
ATOM 1205 N N . GLN A 1 154 ? -1.130 4.456 -8.438 1.00 87.62 154 GLN A N 1
ATOM 1206 C CA . GLN A 1 154 ? -0.987 3.083 -8.911 1.00 87.62 154 GLN A CA 1
ATOM 1207 C C . GLN A 1 154 ? 0.175 3.006 -9.906 1.00 87.62 154 GLN A C 1
ATOM 1209 O O . GLN A 1 154 ? 0.419 3.949 -10.657 1.00 87.62 154 GLN A O 1
ATOM 1214 N N . GLY A 1 155 ? 0.875 1.880 -9.917 1.00 85.50 155 GLY A N 1
ATOM 1215 C CA . GLY A 1 155 ? 1.898 1.536 -10.899 1.00 85.50 155 GLY A CA 1
ATOM 1216 C C . GLY A 1 155 ? 1.964 0.033 -11.116 1.00 85.50 155 GLY A C 1
ATOM 1217 O O . GLY A 1 155 ? 1.157 -0.718 -10.567 1.00 85.50 155 GLY A O 1
ATOM 1218 N N . GLU A 1 156 ? 2.949 -0.415 -11.884 1.00 90.94 156 GLU A N 1
ATOM 1219 C CA . GLU A 1 156 ? 3.208 -1.838 -12.112 1.00 90.94 156 GLU A CA 1
ATOM 1220 C C . GLU A 1 156 ? 4.683 -2.167 -11.873 1.00 90.94 156 GLU A C 1
ATOM 1222 O O . GLU A 1 156 ? 5.557 -1.347 -12.155 1.00 90.94 156 GLU A O 1
ATOM 1227 N N . ALA A 1 157 ? 4.951 -3.371 -11.369 1.00 92.25 157 ALA A N 1
ATOM 1228 C CA . ALA A 1 157 ? 6.210 -4.069 -11.591 1.00 92.25 157 ALA A CA 1
ATOM 1229 C C . ALA A 1 157 ? 5.949 -5.182 -12.604 1.00 92.25 157 ALA A C 1
ATOM 1231 O O . ALA A 1 157 ? 5.043 -6.000 -12.428 1.00 92.25 157 ALA A O 1
ATOM 1232 N N . VAL A 1 158 ? 6.751 -5.213 -13.659 1.00 94.75 158 VAL A N 1
ATOM 1233 C CA . VAL A 1 158 ? 6.685 -6.206 -14.726 1.00 94.75 158 VAL A CA 1
ATOM 1234 C C . VAL A 1 158 ? 7.945 -7.051 -14.650 1.00 94.75 158 VAL A C 1
ATOM 1236 O O . VAL A 1 158 ? 9.051 -6.518 -14.655 1.00 94.75 158 VAL A O 1
ATOM 1239 N N . VAL A 1 159 ? 7.778 -8.367 -14.591 1.00 94.75 159 VAL A N 1
ATOM 1240 C CA . VAL A 1 159 ? 8.866 -9.344 -14.682 1.00 94.75 159 VAL A CA 1
ATOM 1241 C C . VAL A 1 159 ? 8.849 -9.897 -16.102 1.00 94.75 159 VAL A C 1
ATOM 1243 O O . VAL A 1 159 ? 7.827 -10.433 -16.532 1.00 94.75 159 VAL A O 1
ATOM 1246 N N . HIS A 1 160 ? 9.931 -9.741 -16.862 1.00 95.06 160 HIS A N 1
ATOM 1247 C CA . HIS A 1 160 ? 9.969 -10.067 -18.295 1.00 95.06 160 HIS A CA 1
ATOM 1248 C C . HIS A 1 160 ? 11.381 -10.429 -18.779 1.00 95.06 160 HIS A C 1
ATOM 1250 O O . HIS A 1 160 ? 12.355 -10.352 -18.035 1.00 95.06 160 HIS A O 1
ATOM 1256 N N . ARG A 1 161 ? 11.498 -10.842 -20.046 1.00 94.81 161 ARG A N 1
ATOM 1257 C CA . ARG A 1 161 ? 12.781 -11.104 -20.738 1.00 94.81 161 ARG A CA 1
ATOM 1258 C C . ARG A 1 161 ? 13.060 -10.141 -21.896 1.00 94.81 161 ARG A C 1
ATOM 1260 O O . ARG A 1 161 ? 13.953 -10.375 -22.706 1.00 94.81 161 ARG A O 1
ATOM 1267 N N . ASP A 1 162 ? 12.272 -9.076 -22.001 1.00 93.44 162 ASP A N 1
ATOM 1268 C CA . ASP A 1 162 ? 12.329 -8.142 -23.127 1.00 93.44 162 ASP A CA 1
ATOM 1269 C C . ASP A 1 162 ? 13.517 -7.174 -23.052 1.00 93.44 162 ASP A C 1
ATOM 1271 O O . ASP A 1 162 ? 13.390 -6.064 -22.548 1.00 93.44 162 ASP A O 1
ATOM 1275 N N . ARG A 1 163 ? 14.686 -7.591 -23.553 1.00 88.19 163 ARG A N 1
ATOM 1276 C CA . ARG A 1 163 ? 15.898 -6.754 -23.534 1.00 88.19 163 ARG A CA 1
ATOM 1277 C C . ARG A 1 163 ? 15.806 -5.487 -24.391 1.00 88.19 163 ARG A C 1
ATOM 1279 O O . ARG A 1 163 ? 16.568 -4.570 -24.119 1.00 88.19 163 ARG A O 1
ATOM 1286 N N . SER A 1 164 ? 14.873 -5.385 -25.344 1.00 86.44 164 SER A N 1
ATOM 1287 C CA . SER A 1 164 ? 14.630 -4.133 -26.085 1.00 86.44 164 SER A CA 1
ATOM 1288 C C . SER A 1 164 ? 13.979 -3.026 -25.249 1.00 86.44 164 SER A C 1
ATOM 1290 O O . SER A 1 164 ? 13.922 -1.893 -25.715 1.00 86.44 164 SER A O 1
ATOM 1292 N N . SER A 1 165 ? 13.523 -3.308 -24.020 1.00 81.62 165 SER A N 1
ATOM 1293 C CA . SER A 1 165 ? 13.107 -2.249 -23.093 1.00 81.62 165 SER A CA 1
ATOM 1294 C C . SER A 1 165 ? 14.291 -1.558 -22.409 1.00 81.62 165 SER A C 1
ATOM 1296 O O . SER A 1 165 ? 14.099 -0.508 -21.810 1.00 81.62 165 SER A O 1
ATOM 1298 N N . ILE A 1 166 ? 15.496 -2.144 -22.442 1.00 80.19 166 ILE A N 1
ATOM 1299 C CA . ILE A 1 166 ? 16.699 -1.501 -21.909 1.00 80.19 166 ILE A CA 1
ATOM 1300 C C . ILE A 1 166 ? 17.150 -0.481 -22.961 1.00 80.19 166 ILE A C 1
ATOM 1302 O O . ILE A 1 166 ? 17.503 -0.895 -24.067 1.00 80.19 166 ILE A O 1
ATOM 1306 N N . PRO A 1 167 ? 17.142 0.831 -22.665 1.00 70.25 167 PRO A N 1
ATOM 1307 C CA . PRO A 1 167 ? 17.608 1.817 -23.626 1.00 70.25 167 PRO A CA 1
ATOM 1308 C C . PRO A 1 167 ? 19.111 1.659 -23.872 1.00 70.25 167 PRO A C 1
ATOM 1310 O O . PRO A 1 167 ? 19.863 1.293 -22.964 1.00 70.25 167 PRO A O 1
ATOM 1313 N N . ASP A 1 168 ? 19.555 1.980 -25.091 1.00 69.00 168 ASP A N 1
ATOM 1314 C CA . ASP A 1 168 ? 20.975 2.020 -25.453 1.00 69.00 168 ASP A CA 1
ATOM 1315 C C . ASP A 1 168 ? 21.692 3.136 -24.675 1.00 69.00 168 ASP A C 1
ATOM 1317 O O . ASP A 1 168 ? 21.846 4.279 -25.113 1.00 69.00 168 ASP A O 1
ATOM 1321 N N . CYS A 1 169 ? 22.125 2.790 -23.465 1.00 61.12 169 CYS A N 1
ATOM 1322 C CA . CYS A 1 169 ? 22.981 3.613 -22.633 1.00 61.12 169 CYS A CA 1
ATOM 1323 C C . CYS A 1 169 ? 24.327 3.855 -23.333 1.00 61.12 169 CYS A C 1
ATOM 1325 O O . CYS A 1 169 ? 24.831 3.019 -24.085 1.00 61.12 169 CYS A O 1
ATOM 1327 N N . SER A 1 170 ? 24.950 5.001 -23.048 1.00 55.59 170 SER A N 1
ATOM 1328 C CA . SER A 1 170 ? 26.209 5.410 -23.679 1.00 55.59 170 SER A CA 1
ATOM 1329 C C . SER A 1 170 ? 27.301 4.325 -23.610 1.00 55.59 170 SER A C 1
ATOM 1331 O O . SER A 1 170 ? 27.411 3.573 -22.640 1.00 55.59 170 SER A O 1
ATOM 1333 N N . GLN A 1 171 ? 28.174 4.266 -24.625 1.00 57.16 171 GLN A N 1
ATOM 1334 C CA . GLN A 1 171 ? 29.220 3.232 -24.750 1.00 57.16 171 GLN A CA 1
ATOM 1335 C C . GLN A 1 171 ? 30.195 3.151 -23.550 1.00 57.16 171 GLN A C 1
ATOM 1337 O O . GLN A 1 171 ? 30.940 2.179 -23.402 1.00 57.16 171 GLN A O 1
ATOM 1342 N N . SER A 1 172 ? 30.243 4.169 -22.687 1.00 56.44 172 SER A N 1
ATOM 1343 C CA . SER A 1 172 ? 30.927 4.109 -21.390 1.00 56.44 172 SER A CA 1
ATOM 1344 C C . SER A 1 172 ? 30.182 3.212 -20.392 1.00 56.44 172 SER A C 1
ATOM 1346 O O . SER A 1 172 ? 30.796 2.300 -19.843 1.00 56.44 172 SER A O 1
ATOM 1348 N N . LEU A 1 173 ? 28.870 3.395 -20.211 1.00 60.28 173 LEU A N 1
ATOM 1349 C CA . LEU A 1 173 ? 28.026 2.544 -19.360 1.00 60.28 173 LEU A CA 1
ATOM 1350 C C . LEU A 1 173 ? 28.010 1.088 -19.840 1.00 60.28 173 LEU A C 1
ATOM 1352 O O . LEU A 1 173 ? 28.124 0.181 -19.018 1.00 60.28 173 LEU A O 1
ATOM 1356 N N . GLY A 1 174 ? 27.981 0.852 -21.156 1.00 64.31 174 GLY A N 1
ATOM 1357 C CA . GLY A 1 174 ? 28.096 -0.497 -21.725 1.00 64.31 174 GLY A CA 1
ATOM 1358 C C . GLY A 1 174 ? 29.383 -1.230 -21.313 1.00 64.31 174 GLY A C 1
ATOM 1359 O O . GLY A 1 174 ? 29.347 -2.428 -21.028 1.00 64.31 174 GLY A O 1
ATOM 1360 N N . ARG A 1 175 ? 30.511 -0.510 -21.196 1.00 65.75 175 ARG A N 1
ATOM 1361 C CA . ARG A 1 175 ? 31.793 -1.062 -20.719 1.00 65.75 175 ARG A CA 1
ATOM 1362 C C . ARG A 1 175 ? 31.791 -1.343 -19.217 1.00 65.75 175 ARG A C 1
ATOM 1364 O O . ARG A 1 175 ? 32.249 -2.412 -18.819 1.00 65.75 175 ARG A O 1
ATOM 1371 N N . PHE A 1 176 ? 31.223 -0.455 -18.398 1.00 66.38 176 PHE A N 1
ATOM 1372 C CA . PHE A 1 176 ? 31.037 -0.727 -16.966 1.00 66.38 176 PHE A CA 1
ATOM 1373 C C . PHE A 1 176 ? 30.136 -1.946 -16.742 1.00 66.38 176 PHE A C 1
ATOM 1375 O O . PHE A 1 176 ? 30.514 -2.841 -15.996 1.00 66.38 176 PHE A O 1
ATOM 1382 N N . ALA A 1 177 ? 29.010 -2.045 -17.455 1.00 62.94 177 ALA A N 1
ATOM 1383 C CA . ALA A 1 177 ? 28.112 -3.198 -17.407 1.00 62.94 177 ALA A CA 1
ATOM 1384 C C . ALA A 1 177 ? 28.773 -4.502 -17.903 1.00 62.94 177 ALA A C 1
ATOM 1386 O O . ALA A 1 177 ? 28.451 -5.584 -17.419 1.00 62.94 177 ALA A O 1
ATOM 1387 N N . ALA A 1 178 ? 29.698 -4.438 -18.867 1.00 67.56 178 ALA A N 1
ATOM 1388 C CA . ALA A 1 178 ? 30.469 -5.602 -19.305 1.00 67.56 178 ALA A CA 1
ATOM 1389 C C . ALA A 1 178 ? 31.464 -6.080 -18.231 1.00 67.56 178 ALA A C 1
ATOM 1391 O O . ALA A 1 178 ? 31.471 -7.265 -17.914 1.00 67.56 178 ALA A O 1
ATOM 1392 N N . ALA A 1 179 ? 32.234 -5.171 -17.622 1.00 65.75 179 ALA A N 1
ATOM 1393 C CA . ALA A 1 179 ? 33.159 -5.503 -16.532 1.00 65.75 179 ALA A CA 1
ATOM 1394 C C . ALA A 1 179 ? 32.420 -6.016 -15.279 1.00 65.75 179 ALA A C 1
ATOM 1396 O O . ALA A 1 179 ? 32.803 -7.023 -14.691 1.00 65.75 179 ALA A O 1
ATOM 1397 N N . ALA A 1 180 ? 31.300 -5.378 -14.935 1.00 64.25 180 ALA A N 1
ATOM 1398 C CA . ALA A 1 180 ? 30.371 -5.767 -13.874 1.00 64.25 180 ALA A CA 1
ATOM 1399 C C . ALA A 1 180 ? 29.789 -7.187 -14.049 1.00 64.25 180 ALA A C 1
ATOM 1401 O O . ALA A 1 180 ? 29.500 -7.868 -13.069 1.00 64.25 180 ALA A O 1
ATOM 1402 N N . ARG A 1 181 ? 29.638 -7.656 -15.296 1.00 63.84 181 ARG A N 1
ATOM 1403 C CA . ARG A 1 181 ? 29.201 -9.027 -15.622 1.00 63.84 181 ARG A CA 1
ATOM 1404 C C . ARG A 1 181 ? 30.336 -10.061 -15.610 1.00 63.84 181 ARG A C 1
ATOM 1406 O O . ARG A 1 181 ? 30.057 -11.245 -15.758 1.00 63.84 181 ARG A O 1
ATOM 1413 N N . GLN A 1 182 ? 31.589 -9.632 -15.451 1.00 64.81 182 GLN A N 1
ATOM 1414 C CA . GLN A 1 182 ? 32.779 -10.494 -15.394 1.00 64.81 182 GLN A CA 1
ATOM 1415 C C . GLN A 1 182 ? 33.368 -10.612 -13.976 1.00 64.81 182 GLN A C 1
ATOM 1417 O O . GLN A 1 182 ? 34.329 -11.354 -13.775 1.00 64.81 182 GLN A O 1
ATOM 1422 N N . SER A 1 183 ? 32.823 -9.897 -12.985 1.00 62.41 183 SER A N 1
ATOM 1423 C CA . SER A 1 183 ? 33.262 -9.996 -11.591 1.00 62.41 183 SER A CA 1
ATOM 1424 C C . SER A 1 183 ? 32.789 -11.293 -10.923 1.00 62.41 183 SER A C 1
ATOM 1426 O O . SER A 1 183 ? 31.715 -11.810 -11.218 1.00 62.41 183 SER A O 1
ATOM 1428 N N . VAL A 1 184 ? 33.598 -11.802 -9.986 1.00 59.16 184 VAL A N 1
ATOM 1429 C CA . VAL A 1 184 ? 33.322 -13.037 -9.218 1.00 59.16 184 VAL A CA 1
ATOM 1430 C C . VAL A 1 184 ? 32.067 -12.907 -8.339 1.00 59.16 184 VAL A C 1
ATOM 1432 O O . VAL A 1 184 ? 31.400 -13.898 -8.059 1.00 59.16 184 VAL A O 1
ATOM 1435 N N . ASP A 1 185 ? 31.730 -11.680 -7.940 1.00 61.56 185 ASP A N 1
ATOM 1436 C CA . ASP A 1 185 ? 30.441 -11.310 -7.353 1.00 61.56 185 ASP A CA 1
ATOM 1437 C C . ASP A 1 185 ? 29.544 -10.739 -8.475 1.00 61.56 185 ASP A C 1
ATOM 1439 O O . ASP A 1 185 ? 29.987 -9.804 -9.159 1.00 61.56 185 ASP A O 1
ATOM 1443 N N . PRO A 1 186 ? 28.341 -11.286 -8.746 1.00 62.25 186 PRO A N 1
ATOM 1444 C CA . PRO A 1 186 ? 27.485 -10.824 -9.837 1.00 62.25 186 PRO A CA 1
ATOM 1445 C C . PRO A 1 186 ? 26.925 -9.424 -9.556 1.00 62.25 186 PRO A C 1
ATOM 1447 O O . PRO A 1 186 ? 25.902 -9.254 -8.882 1.00 62.25 186 PRO A O 1
ATOM 1450 N N . THR A 1 187 ? 27.576 -8.410 -10.131 1.00 67.00 187 THR A N 1
ATOM 1451 C CA . THR A 1 187 ? 27.176 -7.007 -9.988 1.00 67.00 187 THR A CA 1
ATOM 1452 C C . THR A 1 187 ? 25.740 -6.804 -10.474 1.00 67.00 187 THR A C 1
ATOM 1454 O O . THR A 1 187 ? 25.417 -7.055 -11.637 1.00 67.00 187 THR A O 1
ATOM 1457 N N . GLN A 1 188 ? 24.876 -6.309 -9.589 1.00 73.75 188 GLN A N 1
ATOM 1458 C CA . GLN A 1 188 ? 23.487 -5.996 -9.920 1.00 73.75 188 GLN A CA 1
ATOM 1459 C C . GLN A 1 188 ? 23.422 -4.699 -10.738 1.00 73.75 188 GLN A C 1
ATOM 1461 O O . GLN A 1 188 ? 23.896 -3.657 -10.286 1.00 73.75 188 GLN A O 1
ATOM 1466 N N . ILE A 1 189 ? 22.823 -4.748 -11.931 1.00 76.81 189 ILE A N 1
ATOM 1467 C CA . ILE A 1 189 ? 22.675 -3.574 -12.803 1.00 76.81 189 ILE A CA 1
ATOM 1468 C C . ILE A 1 189 ? 21.253 -3.025 -12.665 1.00 76.81 189 ILE A C 1
ATOM 1470 O O . ILE A 1 189 ? 20.276 -3.750 -12.864 1.00 76.81 189 ILE A O 1
ATOM 1474 N N . LEU A 1 190 ? 21.144 -1.734 -12.348 1.00 84.56 190 LEU A N 1
ATOM 1475 C CA . LEU A 1 190 ? 19.886 -0.995 -12.281 1.00 84.56 190 LEU A CA 1
ATOM 1476 C C . LEU A 1 190 ? 19.930 0.169 -13.277 1.00 84.56 190 LEU A C 1
ATOM 1478 O O . LEU A 1 190 ? 20.720 1.098 -13.119 1.00 84.56 190 LEU A O 1
ATOM 1482 N N . HIS A 1 191 ? 19.057 0.129 -14.278 1.00 84.88 191 HIS A N 1
ATOM 1483 C CA . HIS A 1 191 ? 18.820 1.240 -15.197 1.00 84.88 191 HIS A CA 1
ATOM 1484 C C . HIS A 1 191 ? 17.708 2.116 -14.623 1.00 84.88 191 HIS A C 1
ATOM 1486 O O . HIS A 1 191 ? 16.698 1.594 -14.156 1.00 84.88 191 HIS A O 1
ATOM 1492 N N . ILE A 1 192 ? 17.873 3.438 -14.649 1.00 87.81 192 ILE A N 1
ATOM 1493 C CA . ILE A 1 192 ? 16.840 4.396 -14.231 1.00 87.81 192 ILE A CA 1
ATOM 1494 C C . ILE A 1 192 ? 16.653 5.391 -15.367 1.00 87.81 192 ILE A C 1
ATOM 1496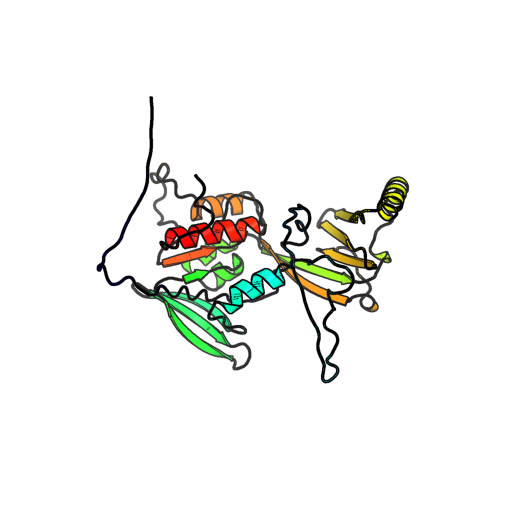 O O . ILE A 1 192 ? 17.621 5.998 -15.824 1.00 87.81 192 ILE A O 1
ATOM 1500 N N . CYS A 1 193 ? 15.416 5.555 -15.825 1.00 84.31 193 CYS A N 1
ATOM 1501 C CA . CYS A 1 193 ? 15.071 6.431 -16.937 1.00 84.31 193 CYS A CA 1
ATOM 1502 C C . CYS A 1 193 ? 13.894 7.319 -16.550 1.00 84.31 193 CYS A C 1
ATOM 1504 O O . CYS A 1 193 ? 12.857 6.837 -16.107 1.00 84.31 193 CYS A O 1
ATOM 1506 N N . SER A 1 194 ? 14.055 8.628 -16.721 1.00 87.69 194 SER A N 1
ATOM 1507 C CA . SER A 1 194 ? 13.037 9.621 -16.377 1.00 87.69 194 SER A CA 1
ATOM 1508 C C . SER A 1 194 ? 12.713 10.489 -17.581 1.00 87.69 194 SER A C 1
ATOM 1510 O O . SER A 1 194 ? 13.610 10.904 -18.312 1.00 87.69 194 SER A O 1
ATOM 1512 N N . ASN A 1 195 ? 11.434 10.810 -17.745 1.00 85.81 195 ASN A N 1
ATOM 1513 C CA . ASN A 1 195 ? 10.964 11.861 -18.644 1.00 85.81 195 ASN A CA 1
ATOM 1514 C C . ASN A 1 195 ? 10.296 12.986 -17.825 1.00 85.81 195 ASN A C 1
ATOM 1516 O O . ASN A 1 195 ? 10.385 13.011 -16.599 1.00 85.81 195 ASN A O 1
ATOM 1520 N N . SER A 1 196 ? 9.624 13.932 -18.483 1.00 87.69 196 SER A N 1
ATOM 1521 C CA . SER A 1 196 ? 8.949 15.067 -17.828 1.00 87.69 196 SER A CA 1
ATOM 1522 C C . SER A 1 196 ? 7.755 14.694 -16.931 1.00 87.69 196 SER A C 1
ATOM 1524 O O . SER A 1 196 ? 7.224 15.564 -16.245 1.00 87.69 196 SER A O 1
ATOM 1526 N N . SER A 1 197 ? 7.312 13.433 -16.943 1.00 84.25 197 SER A N 1
ATOM 1527 C CA . SER A 1 197 ? 6.072 12.966 -16.303 1.00 84.25 197 SER A CA 1
ATOM 1528 C C . SER A 1 197 ? 6.226 11.720 -15.421 1.00 84.25 197 SER A C 1
ATOM 1530 O O . SER A 1 197 ? 5.402 11.502 -14.534 1.00 84.25 197 SER A O 1
ATOM 1532 N N . ALA A 1 198 ? 7.257 10.901 -15.648 1.00 85.12 198 ALA A N 1
ATOM 1533 C CA . ALA A 1 198 ? 7.416 9.593 -15.021 1.00 85.12 198 ALA A CA 1
ATOM 1534 C C . ALA A 1 198 ? 8.891 9.175 -14.895 1.00 85.12 198 ALA A C 1
ATOM 1536 O O . ALA A 1 198 ? 9.757 9.662 -15.626 1.00 85.12 198 ALA A O 1
ATOM 1537 N N . THR A 1 199 ? 9.139 8.214 -14.000 1.00 87.31 199 THR A N 1
ATOM 1538 C CA . THR A 1 199 ? 10.422 7.524 -13.823 1.00 87.31 199 THR A CA 1
ATOM 1539 C C . THR A 1 199 ? 10.199 6.017 -13.853 1.00 87.31 199 THR A C 1
ATOM 1541 O O . THR A 1 199 ? 9.431 5.492 -13.049 1.00 87.31 199 THR A O 1
ATOM 1544 N N . GLU A 1 200 ? 10.914 5.347 -14.746 1.00 90.25 200 GLU A N 1
ATOM 1545 C CA . GLU A 1 200 ? 11.031 3.899 -14.873 1.00 90.25 200 GLU A CA 1
ATOM 1546 C C . GLU A 1 200 ? 12.339 3.432 -14.218 1.00 90.25 200 GLU A C 1
ATOM 1548 O O . GLU A 1 200 ? 13.353 4.140 -14.247 1.00 90.25 200 GLU A O 1
ATOM 1553 N N . ALA A 1 201 ? 12.337 2.228 -13.646 1.00 90.81 201 ALA A N 1
ATOM 1554 C CA . ALA A 1 201 ? 13.558 1.566 -13.194 1.00 90.81 201 ALA A CA 1
ATOM 1555 C C . ALA A 1 201 ? 13.566 0.089 -13.611 1.00 90.81 201 ALA A C 1
ATOM 1557 O O . ALA A 1 201 ? 12.616 -0.630 -13.303 1.00 90.81 201 ALA A O 1
ATOM 1558 N N . ILE A 1 202 ? 14.640 -0.362 -14.265 1.00 89.94 202 ILE A N 1
ATOM 1559 C CA . ILE A 1 202 ? 14.823 -1.737 -14.755 1.00 89.94 202 ILE A CA 1
ATOM 1560 C C . ILE A 1 202 ? 15.991 -2.382 -14.011 1.00 89.94 202 ILE A C 1
ATOM 1562 O O . ILE A 1 202 ? 17.141 -1.972 -14.175 1.00 89.94 202 ILE A O 1
ATOM 1566 N N . HIS A 1 203 ? 15.720 -3.417 -13.220 1.00 88.88 203 HIS A N 1
ATOM 1567 C CA . HIS A 1 203 ? 16.755 -4.255 -12.605 1.00 88.88 203 HIS A CA 1
ATOM 1568 C C . HIS A 1 203 ? 17.064 -5.453 -13.513 1.00 88.88 203 HIS A C 1
ATOM 1570 O O . HIS A 1 203 ? 16.167 -6.240 -13.821 1.00 88.88 203 HIS A O 1
ATOM 1576 N N . GLU A 1 204 ? 18.324 -5.604 -13.937 1.00 86.19 204 GLU A N 1
ATOM 1577 C CA . GLU A 1 204 ? 18.811 -6.836 -14.569 1.00 86.19 204 GLU A CA 1
ATOM 1578 C C . GLU A 1 204 ? 19.155 -7.873 -13.491 1.00 86.19 204 GLU A C 1
ATOM 1580 O O . GLU A 1 204 ? 20.176 -7.765 -12.810 1.00 86.19 204 GLU A O 1
ATOM 1585 N N . HIS A 1 205 ? 18.325 -8.908 -13.360 1.00 82.19 205 HIS A N 1
ATOM 1586 C CA . HIS A 1 205 ? 18.599 -10.031 -12.471 1.00 82.19 205 HIS A CA 1
ATOM 1587 C C . HIS A 1 205 ? 19.560 -11.040 -13.144 1.00 82.19 205 HIS A C 1
ATOM 1589 O O . HIS A 1 205 ? 19.371 -11.355 -14.327 1.00 82.19 205 HIS A O 1
ATOM 1595 N N . PRO A 1 206 ? 20.540 -11.629 -12.421 1.00 76.06 206 PRO A N 1
ATOM 1596 C CA . PRO A 1 206 ? 21.539 -12.541 -12.997 1.00 76.06 206 PRO A CA 1
ATOM 1597 C C . PRO A 1 206 ? 20.978 -13.738 -13.785 1.00 76.06 206 PRO A C 1
ATOM 1599 O O . PRO A 1 206 ? 21.616 -14.204 -14.725 1.00 76.06 206 PRO A O 1
ATOM 1602 N N . CYS A 1 207 ? 19.758 -14.202 -13.485 1.00 78.88 207 CYS A N 1
ATOM 1603 C CA . CYS A 1 207 ? 19.094 -15.277 -14.242 1.00 78.88 207 CYS A CA 1
ATOM 1604 C C . CYS A 1 207 ? 18.518 -14.848 -15.616 1.00 78.88 207 CYS A C 1
ATOM 1606 O O . CYS A 1 207 ? 17.663 -15.536 -16.173 1.00 78.88 207 CYS A O 1
ATOM 1608 N N . SER A 1 208 ? 18.978 -13.721 -16.177 1.00 82.69 208 SER A N 1
ATOM 1609 C CA . SER A 1 208 ? 18.487 -13.131 -17.436 1.00 82.69 208 SER A CA 1
ATOM 1610 C C . SER A 1 208 ? 16.988 -12.806 -17.423 1.00 82.69 208 SER A C 1
ATOM 1612 O O . SER A 1 208 ? 16.270 -13.017 -18.402 1.00 82.69 208 SER A O 1
ATOM 1614 N N . VAL A 1 209 ? 16.529 -12.262 -16.297 1.00 90.06 209 VAL A N 1
ATOM 1615 C CA . VAL A 1 209 ? 15.181 -11.716 -16.108 1.00 90.06 209 VAL A CA 1
ATOM 1616 C C . VAL A 1 209 ? 15.301 -10.233 -15.776 1.00 90.06 209 VAL A C 1
ATOM 1618 O O . VAL A 1 209 ? 16.229 -9.820 -15.085 1.00 90.06 209 VAL A O 1
ATOM 1621 N N . LEU A 1 210 ? 14.368 -9.438 -16.284 1.00 90.69 210 LEU A N 1
ATOM 1622 C CA . LEU A 1 210 ? 14.261 -8.008 -16.037 1.00 90.69 210 LEU A CA 1
ATOM 1623 C C . LEU A 1 210 ? 13.074 -7.745 -15.115 1.00 90.69 210 LEU A C 1
ATOM 1625 O O . LEU A 1 210 ? 11.997 -8.313 -15.321 1.00 90.69 210 LEU A O 1
ATOM 1629 N N . VAL A 1 211 ? 13.269 -6.880 -14.121 1.00 92.25 211 VAL A N 1
ATOM 1630 C CA . VAL A 1 211 ? 12.194 -6.370 -13.262 1.00 92.25 211 VAL A CA 1
ATOM 1631 C C . VAL A 1 211 ? 12.055 -4.873 -13.508 1.00 92.25 211 VAL A C 1
ATOM 1633 O O . VAL A 1 211 ? 12.849 -4.079 -13.006 1.00 92.25 211 VAL A O 1
ATOM 1636 N N . THR A 1 212 ? 11.044 -4.495 -14.289 1.00 92.38 212 THR A N 1
ATOM 1637 C CA . THR A 1 212 ? 10.759 -3.101 -14.650 1.00 92.38 212 THR A CA 1
ATOM 1638 C C . THR A 1 212 ? 9.653 -2.541 -13.769 1.00 92.38 212 THR A C 1
ATOM 1640 O O . THR A 1 212 ? 8.521 -3.022 -13.791 1.00 92.38 212 THR A O 1
ATOM 1643 N N . SER A 1 213 ? 9.976 -1.514 -12.989 1.00 91.88 213 SER A N 1
ATOM 1644 C CA . SER A 1 213 ? 9.048 -0.771 -12.138 1.00 91.88 213 SER A CA 1
ATOM 1645 C C . SER A 1 213 ? 8.614 0.518 -12.829 1.00 91.88 213 SER A C 1
ATOM 1647 O O . SER A 1 213 ? 9.467 1.283 -13.268 1.00 91.88 213 SER A O 1
ATOM 1649 N N . PHE A 1 214 ? 7.302 0.773 -12.853 1.00 90.00 214 PHE A N 1
ATOM 1650 C CA . PHE A 1 214 ? 6.670 1.931 -13.501 1.00 90.00 214 PHE A CA 1
ATOM 1651 C C . PHE A 1 214 ? 7.093 2.080 -14.978 1.00 90.00 214 PHE A C 1
ATOM 1653 O O . PHE A 1 214 ? 7.689 3.095 -15.334 1.00 90.00 214 PHE A O 1
ATOM 1660 N N . PRO A 1 215 ? 6.804 1.074 -15.833 1.00 91.38 215 PRO A N 1
ATOM 1661 C CA . PRO A 1 215 ? 7.194 1.104 -17.238 1.00 91.38 215 PRO A CA 1
ATOM 1662 C C . PRO A 1 215 ? 6.654 2.349 -17.954 1.00 91.38 215 PRO A C 1
ATOM 1664 O O . PRO A 1 215 ? 5.450 2.611 -17.949 1.00 91.38 215 PRO A O 1
ATOM 1667 N N . ILE A 1 216 ? 7.566 3.094 -18.573 1.00 89.88 216 ILE A N 1
ATOM 1668 C CA . ILE A 1 216 ? 7.306 4.205 -19.492 1.00 89.88 216 ILE A CA 1
ATOM 1669 C C . ILE A 1 216 ? 7.208 3.657 -20.916 1.00 89.88 216 ILE A C 1
ATOM 1671 O O . ILE A 1 216 ? 6.331 4.067 -21.678 1.00 89.88 216 ILE A O 1
ATOM 1675 N N . ALA A 1 217 ? 8.104 2.734 -21.277 1.00 86.25 217 ALA A N 1
ATOM 1676 C CA . ALA A 1 217 ? 8.105 2.086 -22.580 1.00 86.25 217 ALA A CA 1
ATOM 1677 C C . ALA A 1 217 ? 7.180 0.849 -22.596 1.00 86.25 217 ALA A C 1
ATOM 1679 O O . ALA A 1 217 ? 7.044 0.154 -21.583 1.00 86.25 217 ALA A O 1
ATOM 1680 N N . PRO A 1 218 ? 6.541 0.524 -23.737 1.00 90.81 218 PRO A N 1
ATOM 1681 C CA . PRO A 1 218 ? 5.812 -0.729 -23.877 1.00 90.81 218 PRO A CA 1
ATOM 1682 C C . PRO A 1 218 ? 6.780 -1.920 -23.817 1.00 90.81 218 PRO A C 1
ATOM 1684 O O . PRO A 1 218 ? 7.795 -1.947 -24.507 1.00 90.81 218 PRO A O 1
ATOM 1687 N N . ILE A 1 219 ? 6.428 -2.923 -23.014 1.00 94.31 219 ILE A N 1
ATOM 1688 C CA . ILE A 1 219 ? 7.145 -4.202 -22.902 1.00 94.31 219 ILE A CA 1
ATOM 1689 C C . ILE A 1 219 ? 6.407 -5.238 -23.747 1.00 94.31 219 ILE A C 1
ATOM 1691 O O . ILE A 1 219 ? 5.191 -5.381 -23.587 1.00 94.31 219 ILE A O 1
ATOM 1695 N N . ASP A 1 220 ? 7.132 -5.987 -24.583 1.00 95.44 220 ASP A N 1
ATOM 1696 C CA . ASP A 1 220 ? 6.588 -7.072 -25.408 1.00 95.44 220 ASP A CA 1
ATOM 1697 C C . ASP A 1 220 ? 5.776 -8.077 -24.558 1.00 95.44 220 ASP A C 1
ATOM 1699 O O . ASP A 1 220 ? 6.362 -8.795 -23.734 1.00 95.44 220 ASP A O 1
ATOM 1703 N N . PRO A 1 221 ? 4.441 -8.175 -24.748 1.00 95.69 221 PRO A N 1
ATOM 1704 C CA . PRO A 1 221 ? 3.589 -9.063 -23.962 1.00 95.69 221 PRO A CA 1
ATOM 1705 C C . PRO A 1 221 ? 3.995 -10.537 -24.038 1.00 95.69 221 PRO A C 1
ATOM 1707 O O . PRO A 1 221 ? 3.830 -11.248 -23.050 1.00 95.69 221 PRO A O 1
ATOM 1710 N N . ALA A 1 222 ? 4.568 -10.994 -25.158 1.00 97.31 222 ALA A N 1
ATOM 1711 C CA . ALA A 1 222 ? 5.004 -12.381 -25.328 1.00 97.31 222 ALA A CA 1
ATOM 1712 C C . ALA A 1 222 ? 6.243 -12.728 -24.480 1.00 97.31 222 ALA A C 1
ATOM 1714 O O . ALA A 1 222 ? 6.537 -13.902 -24.256 1.00 97.31 222 ALA A O 1
ATOM 1715 N N . LYS A 1 223 ? 6.967 -11.715 -23.986 1.00 96.19 223 LYS A N 1
ATOM 1716 C CA . LYS A 1 223 ? 8.152 -11.864 -23.128 1.00 96.19 223 LYS A CA 1
ATOM 1717 C C . LYS A 1 223 ? 7.870 -11.558 -21.653 1.00 96.19 223 LYS A C 1
ATOM 1719 O O . LYS A 1 223 ? 8.802 -11.614 -20.844 1.00 96.19 223 LYS A O 1
ATOM 1724 N N . VAL A 1 224 ? 6.628 -11.223 -21.289 1.00 96.62 224 VAL A N 1
ATOM 1725 C CA . VAL A 1 224 ? 6.208 -10.994 -19.898 1.00 96.62 224 VAL A CA 1
ATOM 1726 C C . VAL A 1 224 ? 6.032 -12.331 -19.180 1.00 96.62 224 VAL A C 1
ATOM 1728 O O . VAL A 1 224 ? 5.298 -13.203 -19.629 1.00 96.62 224 VAL A O 1
ATOM 1731 N N . ILE A 1 225 ? 6.687 -12.468 -18.028 1.00 96.12 225 ILE A N 1
ATOM 1732 C CA . ILE A 1 225 ? 6.543 -13.599 -17.104 1.00 96.12 225 ILE A CA 1
ATOM 1733 C C . ILE A 1 225 ? 5.454 -13.286 -16.069 1.00 96.12 225 ILE A C 1
ATOM 1735 O O . ILE A 1 225 ? 4.619 -14.134 -15.765 1.00 96.12 225 ILE A O 1
ATOM 1739 N N . HIS A 1 226 ? 5.455 -12.069 -15.513 1.00 94.44 226 HIS A N 1
ATOM 1740 C CA . HIS A 1 226 ? 4.514 -11.667 -14.468 1.00 94.44 226 HIS A CA 1
ATOM 1741 C C . HIS A 1 226 ? 4.267 -10.149 -14.446 1.00 94.44 226 HIS A C 1
ATOM 1743 O O . HIS A 1 226 ? 5.119 -9.366 -14.868 1.00 94.44 226 HIS A O 1
ATOM 1749 N N . ARG A 1 227 ? 3.113 -9.730 -13.910 1.00 93.38 227 ARG A N 1
ATOM 1750 C CA . ARG A 1 227 ? 2.782 -8.329 -13.604 1.00 93.38 227 ARG A CA 1
ATOM 1751 C C . ARG A 1 227 ? 2.184 -8.227 -12.205 1.00 93.38 227 ARG A C 1
ATOM 1753 O O . ARG A 1 227 ? 1.159 -8.847 -11.934 1.00 93.38 227 ARG A O 1
ATOM 1760 N N . ALA A 1 228 ? 2.778 -7.387 -11.366 1.00 90.94 228 ALA A N 1
ATOM 1761 C CA . ALA A 1 228 ? 2.249 -7.009 -10.062 1.00 90.94 228 ALA A CA 1
ATOM 1762 C C . ALA A 1 228 ? 1.793 -5.544 -10.094 1.00 90.94 228 ALA A C 1
ATOM 1764 O O . ALA A 1 228 ? 2.521 -4.673 -10.571 1.00 90.94 228 ALA A O 1
ATOM 1765 N N . ARG A 1 229 ? 0.597 -5.254 -9.566 1.00 88.69 229 ARG A N 1
ATOM 1766 C CA . ARG A 1 229 ? 0.069 -3.883 -9.450 1.00 88.69 229 ARG A CA 1
ATOM 1767 C C . ARG A 1 229 ? 0.466 -3.297 -8.104 1.00 88.69 229 ARG A C 1
ATOM 1769 O O . ARG A 1 229 ? 0.273 -3.930 -7.071 1.00 88.69 229 ARG A O 1
ATOM 1776 N N . LEU A 1 230 ? 1.030 -2.099 -8.132 1.00 84.31 230 LEU A N 1
ATOM 1777 C CA . LEU A 1 230 ? 1.735 -1.492 -7.013 1.00 84.31 230 LEU A CA 1
ATOM 1778 C C . LEU A 1 230 ? 1.009 -0.234 -6.563 1.00 84.31 230 LEU A C 1
ATOM 1780 O O . LEU A 1 230 ? 0.800 0.676 -7.360 1.00 84.31 230 LEU A O 1
ATOM 1784 N N . THR A 1 231 ? 0.696 -0.133 -5.276 1.00 87.19 231 THR A N 1
ATOM 1785 C CA . THR A 1 231 ? 0.162 1.106 -4.701 1.00 87.19 231 THR A CA 1
ATOM 1786 C C . THR A 1 231 ? 1.283 1.859 -3.989 1.00 87.19 231 THR A C 1
ATOM 1788 O O . THR A 1 231 ? 1.859 1.341 -3.035 1.00 87.19 231 THR A O 1
ATOM 1791 N N . ARG A 1 232 ? 1.598 3.088 -4.420 1.00 86.81 232 ARG A N 1
ATOM 1792 C CA . ARG A 1 232 ? 2.586 3.960 -3.758 1.00 86.81 232 ARG A CA 1
ATOM 1793 C C . ARG A 1 232 ? 1.925 5.215 -3.195 1.00 86.81 232 ARG A C 1
ATOM 1795 O O . ARG A 1 232 ? 1.283 5.975 -3.913 1.00 86.81 232 ARG A O 1
ATOM 1802 N N . VAL A 1 233 ? 2.125 5.448 -1.900 1.00 91.50 233 VAL A N 1
ATOM 1803 C CA . VAL A 1 233 ? 1.717 6.683 -1.215 1.00 91.50 233 VAL A CA 1
ATOM 1804 C C . VAL A 1 233 ? 2.791 7.747 -1.434 1.00 91.50 233 VAL A C 1
ATOM 1806 O O . VAL A 1 233 ? 3.970 7.480 -1.199 1.00 91.50 233 VAL A O 1
ATOM 1809 N N . LEU A 1 234 ? 2.410 8.948 -1.874 1.00 88.56 234 LEU A N 1
ATOM 1810 C CA . LEU A 1 234 ? 3.360 10.027 -2.154 1.00 88.56 234 LEU A CA 1
ATOM 1811 C C . LEU A 1 234 ? 3.583 10.928 -0.933 1.00 88.56 234 LEU A C 1
ATOM 1813 O O . LEU A 1 234 ? 2.644 11.386 -0.270 1.00 88.56 234 LEU A O 1
ATOM 1817 N N . ARG A 1 235 ? 4.855 11.243 -0.667 1.00 89.00 235 ARG A N 1
ATOM 1818 C CA . ARG A 1 235 ? 5.275 12.155 0.404 1.00 89.00 235 ARG A CA 1
ATOM 1819 C C . ARG A 1 235 ? 5.445 13.580 -0.129 1.00 89.00 235 ARG A C 1
ATOM 1821 O O . ARG A 1 235 ? 6.552 14.019 -0.417 1.00 89.00 235 ARG A O 1
ATOM 1828 N N . THR A 1 236 ? 4.338 14.304 -0.264 1.00 91.06 236 THR A N 1
ATOM 1829 C CA . THR A 1 236 ? 4.346 15.739 -0.583 1.00 91.06 236 THR A CA 1
ATOM 1830 C C . THR A 1 236 ? 4.565 16.563 0.696 1.00 91.06 236 THR A C 1
ATOM 1832 O O . THR A 1 236 ? 4.353 16.050 1.800 1.00 91.06 236 THR A O 1
ATOM 1835 N N . PRO A 1 237 ? 4.930 17.857 0.611 1.00 92.94 237 PRO A N 1
ATOM 1836 C CA . PRO A 1 237 ? 4.993 18.725 1.790 1.00 92.94 237 PRO A CA 1
ATOM 1837 C C . PRO A 1 237 ? 3.661 18.797 2.556 1.00 92.94 237 PRO A C 1
ATOM 1839 O O . PRO A 1 237 ? 3.658 18.873 3.784 1.00 92.94 237 PRO A O 1
ATOM 1842 N N . GLN A 1 238 ? 2.527 18.718 1.851 1.00 92.75 238 GLN A N 1
ATOM 1843 C CA . GLN A 1 238 ? 1.196 18.677 2.460 1.00 92.75 238 GLN A CA 1
ATOM 1844 C C . GLN A 1 238 ? 0.930 17.342 3.169 1.00 92.75 238 GLN A C 1
ATOM 1846 O O . GLN A 1 238 ? 0.534 17.357 4.335 1.00 92.75 238 GLN A O 1
ATOM 1851 N N . SER A 1 239 ? 1.199 16.192 2.531 1.00 92.56 239 SER A N 1
ATOM 1852 C CA . SER A 1 239 ? 0.997 14.894 3.191 1.00 92.56 239 SER A CA 1
ATOM 1853 C C . SER A 1 239 ? 1.959 14.686 4.364 1.00 92.56 239 SER A C 1
ATOM 1855 O O . SER A 1 239 ? 1.552 14.130 5.382 1.00 92.56 239 SER A O 1
ATOM 1857 N N . ARG A 1 240 ? 3.181 15.238 4.303 1.00 92.25 240 ARG A N 1
ATOM 1858 C CA . ARG A 1 240 ? 4.105 15.311 5.448 1.00 92.25 240 ARG A CA 1
ATOM 1859 C C . ARG A 1 240 ? 3.503 16.072 6.631 1.00 92.25 240 ARG A C 1
ATOM 1861 O O . ARG A 1 240 ? 3.496 15.537 7.734 1.00 92.25 240 ARG A O 1
ATOM 1868 N N . LYS A 1 241 ? 2.958 17.278 6.420 1.00 92.12 241 LYS A N 1
ATOM 1869 C CA . LYS A 1 241 ? 2.282 18.050 7.485 1.00 92.12 241 LYS A CA 1
ATOM 1870 C C . LYS A 1 241 ? 1.107 17.278 8.096 1.00 92.12 241 LYS A C 1
ATOM 1872 O O . LYS A 1 241 ? 0.959 17.260 9.312 1.00 92.12 241 LYS A O 1
ATOM 1877 N N . ILE A 1 242 ? 0.306 16.607 7.265 1.00 92.38 242 ILE A N 1
ATOM 1878 C CA . ILE A 1 242 ? -0.838 15.798 7.711 1.00 92.38 242 ILE A CA 1
ATOM 1879 C C . ILE A 1 242 ? -0.389 14.627 8.589 1.00 92.38 242 ILE A C 1
ATOM 1881 O O . ILE A 1 242 ? -0.899 14.470 9.695 1.00 92.38 242 ILE A O 1
ATOM 1885 N N . VAL A 1 243 ? 0.579 13.831 8.128 1.00 93.00 243 VAL A N 1
ATOM 1886 C CA . VAL A 1 243 ? 1.119 12.701 8.900 1.00 93.00 243 VAL A CA 1
ATOM 1887 C C . VAL A 1 243 ? 1.747 13.208 10.199 1.00 93.00 243 VAL A C 1
ATOM 1889 O O . VAL A 1 243 ? 1.430 12.703 11.271 1.00 93.00 243 VAL A O 1
ATOM 1892 N N . ASN A 1 244 ? 2.548 14.270 10.146 1.00 91.94 244 ASN A N 1
ATOM 1893 C CA . ASN A 1 244 ? 3.167 14.825 11.347 1.00 91.94 244 ASN A CA 1
ATOM 1894 C C . ASN A 1 244 ? 2.136 15.393 12.340 1.00 91.94 244 ASN A C 1
ATOM 1896 O O . ASN A 1 244 ? 2.409 15.372 13.532 1.00 91.94 244 ASN A O 1
ATOM 1900 N N . ARG A 1 245 ? 0.938 15.815 11.906 1.00 91.19 245 ARG A N 1
ATOM 1901 C CA . ARG A 1 245 ? -0.168 16.166 12.818 1.00 91.19 245 ARG A CA 1
ATOM 1902 C C . ARG A 1 245 ? -0.843 14.938 13.443 1.00 91.19 245 ARG A C 1
ATOM 1904 O O . ARG A 1 245 ? -1.188 14.977 14.614 1.00 91.19 245 ARG A O 1
ATOM 1911 N N . ILE A 1 246 ? -1.021 13.852 12.686 1.00 92.56 246 ILE A N 1
ATOM 1912 C CA . ILE A 1 246 ? -1.670 12.619 13.175 1.00 92.56 246 ILE A CA 1
ATOM 1913 C C . ILE A 1 246 ? -0.795 11.874 14.200 1.00 92.56 246 ILE A C 1
ATOM 1915 O O . ILE A 1 246 ? -1.317 11.323 15.171 1.00 92.56 246 ILE A O 1
ATOM 1919 N N . PHE A 1 247 ? 0.522 11.826 13.964 1.00 90.31 247 PHE A N 1
ATOM 1920 C CA . PHE A 1 247 ? 1.475 11.021 14.744 1.00 90.31 247 PHE A CA 1
ATOM 1921 C C . PHE A 1 247 ? 2.447 11.854 15.601 1.00 90.31 247 PHE A C 1
ATOM 1923 O O . PHE A 1 247 ? 3.154 11.294 16.437 1.00 90.31 247 PHE A O 1
ATOM 1930 N N . GLY A 1 248 ? 2.519 13.173 15.404 1.00 76.00 248 GLY A N 1
ATOM 1931 C CA . GLY A 1 248 ? 3.358 14.074 16.195 1.00 76.00 248 GLY A CA 1
ATOM 1932 C C . GLY A 1 248 ? 2.663 14.493 17.483 1.00 76.00 248 GLY A C 1
ATOM 1933 O O . GLY A 1 248 ? 2.112 15.588 17.565 1.00 76.00 248 GLY A O 1
ATOM 1934 N N . GLY A 1 249 ? 2.703 13.624 18.494 1.00 59.22 249 GLY A N 1
ATOM 1935 C CA . GLY A 1 249 ? 2.176 13.902 19.832 1.00 59.22 249 GLY A CA 1
ATOM 1936 C C . GLY A 1 249 ? 3.005 14.943 20.586 1.00 59.22 249 GLY A C 1
ATOM 1937 O O . GLY A 1 249 ? 3.728 14.587 21.509 1.00 59.22 249 GLY A O 1
ATOM 1938 N N . ASN A 1 250 ? 2.916 16.218 20.192 1.00 47.22 250 ASN A N 1
ATOM 1939 C CA . ASN A 1 250 ? 3.634 17.316 20.835 1.00 47.22 250 ASN A CA 1
ATOM 1940 C C . ASN A 1 250 ? 2.648 18.317 21.484 1.00 47.22 250 ASN A C 1
ATOM 1942 O O . ASN A 1 250 ? 2.083 19.159 20.780 1.00 47.22 250 ASN A O 1
ATOM 1946 N N . PRO A 1 251 ? 2.420 18.259 22.815 1.00 47.84 251 PRO A N 1
ATOM 1947 C CA . PRO A 1 251 ? 1.421 19.091 23.503 1.00 47.84 251 PRO A CA 1
ATOM 1948 C C . PRO A 1 251 ? 1.681 20.605 23.444 1.00 47.84 251 PRO A C 1
ATOM 1950 O O . PRO A 1 251 ? 0.777 21.401 23.689 1.00 47.84 251 PRO A O 1
ATOM 1953 N N . GLN A 1 252 ? 2.908 21.022 23.122 1.00 43.47 252 GLN A N 1
ATOM 1954 C CA . GLN A 1 252 ? 3.370 22.411 23.243 1.00 43.47 252 GLN A CA 1
ATOM 1955 C C . GLN A 1 252 ? 2.733 23.397 22.244 1.00 43.47 252 GLN A C 1
ATOM 1957 O O . GLN A 1 252 ? 2.844 24.605 22.436 1.00 43.47 252 GLN A O 1
ATOM 1962 N N . HIS A 1 253 ? 2.018 22.915 21.220 1.00 42.50 253 HIS A N 1
ATOM 1963 C CA . HIS A 1 253 ? 1.274 23.758 20.270 1.00 42.50 253 HIS A CA 1
ATOM 1964 C C . HIS A 1 253 ? -0.257 23.642 20.389 1.00 42.50 253 HIS A C 1
ATOM 1966 O O . HIS A 1 253 ? -0.981 24.142 19.532 1.00 42.50 253 HIS A O 1
ATOM 1972 N N . ALA A 1 254 ? -0.780 23.056 21.473 1.00 42.97 254 ALA A N 1
ATOM 1973 C CA . ALA A 1 254 ? -2.221 22.865 21.684 1.00 42.97 254 ALA A CA 1
ATOM 1974 C C . ALA A 1 254 ? -3.039 24.160 21.921 1.00 42.97 254 ALA A C 1
ATOM 1976 O O . ALA A 1 254 ? -4.243 24.088 22.157 1.00 42.97 254 ALA A O 1
ATOM 1977 N N . TYR A 1 255 ? -2.419 25.345 21.879 1.00 42.66 255 TYR A N 1
ATOM 1978 C CA . TYR A 1 255 ? -3.067 26.601 22.278 1.00 42.66 255 TYR A CA 1
ATOM 1979 C C . TYR A 1 255 ? -3.943 27.276 21.211 1.00 42.66 255 TYR A C 1
ATOM 1981 O O . TYR A 1 255 ? -4.712 28.169 21.567 1.00 42.66 255 TYR A O 1
ATOM 1989 N N . GLN A 1 256 ? -3.864 26.884 19.931 1.00 42.47 256 GLN A N 1
ATOM 1990 C CA . GLN A 1 256 ? -4.669 27.495 18.857 1.00 42.47 256 GLN A CA 1
ATOM 1991 C C . GLN A 1 256 ? -5.076 26.518 17.737 1.00 42.47 256 GLN A C 1
ATOM 1993 O O . GLN A 1 256 ? -4.645 26.657 16.600 1.00 42.47 256 GLN A O 1
ATOM 1998 N N . GLU A 1 257 ? -5.993 25.588 18.017 1.00 43.97 257 GLU A N 1
ATOM 1999 C CA . GLU A 1 257 ? -6.972 25.136 17.011 1.00 43.97 257 GLU A CA 1
ATOM 2000 C C . GLU A 1 257 ? -8.232 24.612 17.730 1.00 43.97 257 GLU A C 1
ATOM 2002 O O . GLU A 1 257 ? -8.158 23.719 18.569 1.00 43.97 257 GLU A O 1
ATOM 2007 N N . LYS A 1 258 ? -9.403 25.208 17.453 1.00 45.81 258 LYS A N 1
ATOM 2008 C CA . LYS A 1 258 ? -10.681 24.894 18.136 1.00 45.81 258 LYS A CA 1
ATOM 2009 C C . LYS A 1 258 ? -11.372 23.620 17.624 1.00 45.81 258 LYS A C 1
ATOM 2011 O O . LYS A 1 258 ? -12.452 23.281 18.102 1.00 45.81 258 LYS A O 1
ATOM 2016 N N . GLU A 1 259 ? -10.767 22.913 16.674 1.00 52.91 259 GLU A N 1
ATOM 2017 C CA . GLU A 1 259 ? -11.261 21.632 16.171 1.00 52.91 259 GLU A CA 1
ATOM 2018 C C . GLU A 1 259 ? -10.551 20.470 16.877 1.00 52.91 259 GLU A C 1
ATOM 2020 O O . GLU A 1 259 ? -9.325 20.450 16.996 1.00 52.91 259 GLU A O 1
ATOM 2025 N N . LYS A 1 260 ? -11.318 19.464 17.319 1.00 6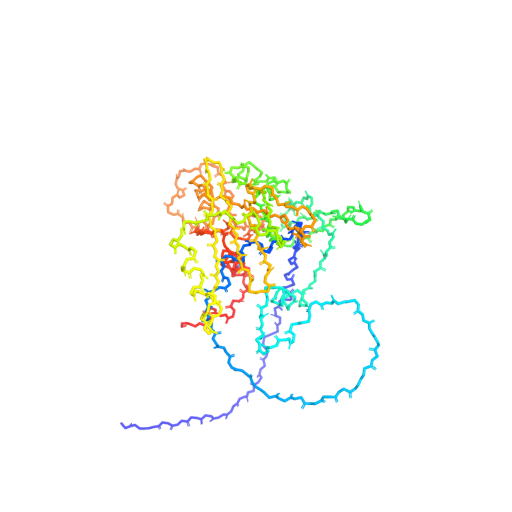2.25 260 LYS A N 1
ATOM 2026 C CA . LYS A 1 260 ? -10.774 18.198 17.836 1.00 62.25 260 LYS A CA 1
ATOM 2027 C C . LYS A 1 260 ? -10.105 17.427 16.693 1.00 62.25 260 LYS A C 1
ATOM 2029 O O . LYS A 1 260 ? -10.736 16.585 16.057 1.00 62.25 260 LYS A O 1
ATOM 2034 N N . SER A 1 261 ? -8.843 17.738 16.411 1.00 78.62 261 SER A N 1
ATOM 2035 C CA . SER A 1 261 ? -8.071 17.039 15.384 1.00 78.62 261 SER A CA 1
ATOM 2036 C C . SER A 1 261 ? -7.862 15.567 15.765 1.00 78.62 261 SER A C 1
ATOM 2038 O O . SER A 1 261 ? -7.535 15.240 16.905 1.00 78.62 261 SER A O 1
ATOM 2040 N N . TRP A 1 262 ? -8.095 14.662 14.809 1.00 91.94 262 TRP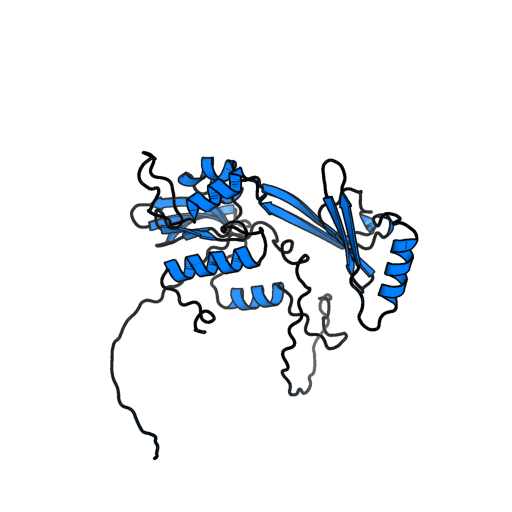 A N 1
ATOM 2041 C CA . TRP A 1 262 ? -7.922 13.224 15.020 1.00 91.94 262 TRP A CA 1
ATOM 2042 C C . TRP A 1 262 ? -6.431 12.880 15.121 1.00 91.94 262 TRP A C 1
ATOM 2044 O O . TRP A 1 262 ? -5.660 13.169 14.200 1.00 91.94 262 TRP A O 1
ATOM 2054 N N . SER A 1 263 ? -6.039 12.233 16.218 1.00 93.56 263 SER A N 1
ATOM 2055 C CA . SER A 1 263 ? -4.693 11.698 16.450 1.00 93.56 263 SER A CA 1
ATOM 2056 C C . SER A 1 263 ? -4.709 10.169 16.483 1.00 93.56 263 SER A C 1
ATOM 2058 O O . SER A 1 263 ? -5.744 9.554 16.757 1.00 93.56 263 SER A O 1
ATOM 2060 N N . ASN A 1 264 ? -3.564 9.539 16.213 1.00 94.88 264 ASN A N 1
ATOM 2061 C CA . ASN A 1 264 ? -3.477 8.081 16.175 1.00 94.88 264 ASN A CA 1
ATOM 2062 C C . ASN A 1 264 ? -3.890 7.439 17.515 1.00 94.88 264 ASN A C 1
ATOM 2064 O O . ASN A 1 264 ? -3.328 7.783 18.551 1.00 94.88 264 ASN A O 1
ATOM 2068 N N . GLY A 1 265 ? -4.858 6.517 17.489 1.00 93.44 265 GLY A N 1
ATOM 2069 C CA . GLY A 1 265 ? -5.468 5.915 18.683 1.00 93.44 265 GLY A CA 1
ATOM 2070 C C . GLY A 1 265 ? -6.800 6.553 19.106 1.00 93.44 265 GLY A C 1
ATOM 2071 O O . GLY A 1 265 ? -7.517 5.982 19.931 1.00 93.44 265 GLY A O 1
ATOM 2072 N N . THR A 1 266 ? -7.188 7.697 18.523 1.00 93.56 266 THR A N 1
ATOM 2073 C CA . THR A 1 266 ? -8.475 8.360 18.805 1.00 93.56 266 THR A CA 1
ATOM 2074 C C . THR A 1 266 ? -9.640 7.411 18.516 1.00 93.56 266 THR A C 1
ATOM 2076 O O . THR A 1 266 ? -9.818 6.950 17.388 1.00 93.56 266 THR A O 1
ATOM 2079 N N . GLY A 1 267 ? -10.451 7.132 19.542 1.00 92.25 267 GLY A N 1
ATOM 2080 C CA . GLY A 1 267 ? -11.576 6.202 19.441 1.00 92.25 267 GLY A CA 1
ATOM 2081 C C . GLY A 1 267 ? -11.153 4.735 19.310 1.00 92.25 267 GLY A C 1
ATOM 2082 O O . GLY A 1 267 ? -11.847 3.972 18.650 1.00 92.25 267 GLY A O 1
ATOM 2083 N N . ASN A 1 268 ? -10.017 4.325 19.884 1.00 95.56 268 ASN A N 1
ATOM 2084 C CA . ASN A 1 268 ? -9.483 2.958 19.780 1.00 95.56 268 ASN A CA 1
ATOM 2085 C C . ASN A 1 268 ? -9.136 2.510 18.342 1.00 95.56 268 ASN A C 1
ATOM 2087 O O . ASN A 1 268 ? -8.944 1.316 18.085 1.00 95.56 268 ASN A O 1
ATOM 2091 N N . VAL A 1 269 ? -9.028 3.463 17.411 1.00 96.19 269 VAL A N 1
ATOM 2092 C CA . VAL A 1 269 ? -8.662 3.241 16.010 1.00 96.19 269 VAL A CA 1
ATOM 2093 C C . VAL A 1 269 ? -7.226 3.705 15.779 1.00 96.19 269 VAL A C 1
ATOM 2095 O O . VAL A 1 269 ? -6.866 4.841 16.082 1.00 96.19 269 VAL A O 1
ATOM 2098 N N . TRP A 1 270 ? -6.409 2.825 15.210 1.00 97.12 270 TRP A N 1
ATOM 2099 C CA . TRP A 1 270 ? -4.982 3.034 14.981 1.00 97.12 270 TRP A CA 1
ATOM 2100 C C . TRP A 1 270 ? -4.634 2.869 13.504 1.00 97.12 270 TRP A C 1
ATOM 2102 O O . TRP A 1 270 ? -5.247 2.078 12.789 1.00 97.12 270 TRP A O 1
ATOM 2112 N N . LEU A 1 271 ? -3.607 3.582 13.056 1.00 96.62 271 LEU A N 1
ATOM 2113 C CA . LEU A 1 271 ? -3.039 3.521 11.715 1.00 96.62 271 LEU A CA 1
ATOM 2114 C C . LEU A 1 271 ? -1.606 2.991 11.781 1.00 96.62 271 LEU A C 1
ATOM 2116 O O . LEU A 1 271 ? -0.830 3.395 12.651 1.00 96.62 271 LEU A O 1
ATOM 2120 N N . ALA A 1 272 ? -1.249 2.132 10.830 1.00 95.88 272 ALA A N 1
ATOM 2121 C CA . ALA A 1 272 ? 0.112 1.639 10.635 1.00 95.88 272 ALA A CA 1
ATOM 2122 C C . ALA A 1 272 ? 0.421 1.450 9.138 1.00 95.88 272 ALA A C 1
ATOM 2124 O O . ALA A 1 272 ? -0.480 1.364 8.305 1.00 95.88 272 ALA A O 1
ATOM 2125 N N . GLY A 1 273 ? 1.705 1.366 8.794 1.00 92.19 273 GLY A N 1
ATOM 2126 C CA . GLY A 1 273 ? 2.197 1.186 7.426 1.00 92.19 273 GLY A CA 1
ATOM 2127 C C . GLY A 1 273 ? 3.272 2.202 7.033 1.00 92.19 273 GLY A C 1
ATOM 2128 O O . GLY A 1 273 ? 3.528 3.175 7.737 1.00 92.19 273 GLY A O 1
ATOM 2129 N N . ALA A 1 274 ? 3.888 1.997 5.865 1.00 89.94 274 ALA A N 1
ATOM 2130 C CA . ALA A 1 274 ? 5.049 2.754 5.374 1.00 89.94 274 ALA A CA 1
ATOM 2131 C C . ALA A 1 274 ? 4.881 4.285 5.351 1.00 89.94 274 ALA A C 1
ATOM 2133 O O . ALA A 1 274 ? 5.866 5.018 5.333 1.00 89.94 274 ALA A O 1
ATOM 2134 N N . TRP A 1 275 ? 3.643 4.782 5.324 1.00 93.25 275 TRP A N 1
ATOM 2135 C CA . TRP A 1 275 ? 3.325 6.208 5.273 1.00 93.25 275 TRP A CA 1
ATOM 2136 C C . TRP A 1 275 ? 3.100 6.844 6.661 1.00 93.25 275 TRP A C 1
ATOM 2138 O O . TRP A 1 275 ? 3.099 8.070 6.773 1.00 93.25 275 TRP A O 1
ATOM 2148 N N . CYS A 1 276 ? 2.967 6.037 7.720 1.00 92.88 276 CYS A N 1
ATOM 2149 C CA . CYS A 1 276 ? 2.598 6.426 9.089 1.00 92.88 276 CYS A CA 1
ATOM 2150 C C . CYS A 1 276 ? 3.789 6.890 9.959 1.00 92.88 276 CYS A C 1
ATOM 2152 O O . CYS A 1 276 ? 3.848 6.625 11.160 1.00 92.88 276 CYS A O 1
ATOM 2154 N N . TRP A 1 277 ? 4.771 7.564 9.358 1.00 88.94 277 TRP A N 1
ATOM 2155 C CA . TRP A 1 277 ? 5.955 8.105 10.042 1.00 88.94 277 TRP A CA 1
ATOM 2156 C C . TRP A 1 277 ? 6.532 9.308 9.283 1.00 88.94 277 TRP A C 1
ATOM 2158 O O . TRP A 1 277 ? 6.055 9.627 8.192 1.00 88.94 277 TRP A O 1
ATOM 2168 N N . ASP A 1 278 ? 7.546 9.983 9.840 1.00 87.62 278 ASP A N 1
ATOM 2169 C CA . ASP A 1 278 ? 8.257 11.080 9.164 1.00 87.62 278 ASP A CA 1
ATOM 2170 C C . ASP A 1 278 ? 9.572 10.641 8.514 1.00 87.62 278 ASP A C 1
ATOM 2172 O O . ASP A 1 278 ? 10.652 11.117 8.850 1.00 87.62 278 ASP A O 1
ATOM 2176 N N . GLY A 1 279 ? 9.453 9.712 7.567 1.00 83.94 279 GLY A N 1
ATOM 2177 C CA . GLY A 1 279 ? 10.549 9.242 6.728 1.00 83.94 279 GLY A CA 1
ATOM 2178 C C . GLY A 1 279 ? 10.074 8.882 5.320 1.00 83.94 279 GLY A C 1
ATOM 2179 O O . GLY A 1 279 ? 8.960 9.222 4.908 1.00 83.94 279 GLY A O 1
ATOM 2180 N N . MET A 1 280 ? 10.929 8.194 4.562 1.00 82.94 280 MET A N 1
ATOM 2181 C CA . MET A 1 280 ? 10.573 7.676 3.237 1.00 82.94 280 MET A CA 1
ATOM 2182 C C . MET A 1 280 ? 9.539 6.545 3.346 1.00 82.94 280 MET A C 1
ATOM 2184 O O . MET A 1 280 ? 9.515 5.800 4.324 1.00 82.94 280 MET A O 1
ATOM 2188 N N . VAL A 1 281 ? 8.686 6.386 2.331 1.00 84.19 281 VAL A N 1
ATOM 2189 C CA . VAL A 1 281 ? 7.616 5.370 2.318 1.00 84.19 281 VAL A CA 1
ATOM 2190 C C . VAL A 1 281 ? 8.197 3.993 1.957 1.00 84.19 281 VAL A C 1
ATOM 2192 O O . VAL A 1 281 ? 8.020 3.485 0.852 1.00 84.19 281 VAL A O 1
ATOM 2195 N N . LEU A 1 282 ? 8.948 3.422 2.901 1.00 82.75 282 LEU A N 1
ATOM 2196 C CA . LEU A 1 282 ? 9.707 2.171 2.790 1.00 82.75 282 LEU A CA 1
ATOM 2197 C C . LEU A 1 282 ? 9.254 1.142 3.839 1.00 82.75 282 LEU A C 1
ATOM 2199 O O . LEU A 1 282 ? 8.481 1.461 4.744 1.00 82.75 282 LEU A O 1
ATOM 2203 N N . LEU A 1 283 ? 9.773 -0.087 3.735 1.00 82.75 283 LEU A N 1
ATOM 2204 C CA . LEU A 1 283 ? 9.472 -1.192 4.655 1.00 82.75 283 LEU A CA 1
ATOM 2205 C C . LEU A 1 283 ? 9.743 -0.840 6.128 1.00 82.75 283 LEU A C 1
ATOM 2207 O O . LEU A 1 283 ? 8.935 -1.182 6.987 1.00 82.75 283 LEU A O 1
ATOM 2211 N N . GLU A 1 284 ? 10.814 -0.093 6.402 1.00 85.31 284 GLU A N 1
ATOM 2212 C CA . GLU A 1 284 ? 11.141 0.415 7.742 1.00 85.31 284 GLU A CA 1
ATOM 2213 C C . GLU A 1 284 ? 9.969 1.194 8.361 1.00 85.31 284 GLU A C 1
ATOM 2215 O O . GLU A 1 284 ? 9.593 0.970 9.509 1.00 85.31 284 GLU A O 1
ATOM 2220 N N . GLY A 1 285 ? 9.290 2.027 7.565 1.00 86.69 285 GLY A N 1
ATOM 2221 C CA . GLY A 1 285 ? 8.099 2.751 8.002 1.00 86.69 285 GLY A CA 1
ATOM 2222 C C . GLY A 1 285 ? 6.941 1.831 8.397 1.00 86.69 285 GLY A C 1
ATOM 2223 O O . GLY A 1 285 ? 6.209 2.151 9.334 1.00 86.69 285 GLY A O 1
ATOM 2224 N N . CYS A 1 286 ? 6.775 0.674 7.740 1.00 89.19 286 CYS A N 1
ATOM 2225 C CA . CYS A 1 286 ? 5.790 -0.334 8.151 1.00 89.19 286 CYS A CA 1
ATOM 2226 C C . CYS A 1 286 ? 6.135 -0.914 9.524 1.00 89.19 286 CYS A C 1
ATOM 2228 O O . CYS A 1 286 ? 5.263 -0.983 10.388 1.00 89.19 286 CYS A O 1
ATOM 2230 N N . VAL A 1 287 ? 7.393 -1.314 9.723 1.00 87.12 287 VAL A N 1
ATOM 2231 C CA . VAL A 1 287 ? 7.850 -1.973 10.954 1.00 87.12 287 VAL A CA 1
ATOM 2232 C C . VAL A 1 287 ? 7.808 -0.993 12.130 1.00 87.12 287 VAL A C 1
ATOM 2234 O O . VAL A 1 287 ? 7.149 -1.269 13.131 1.00 87.12 287 VAL A O 1
ATOM 2237 N N . VAL A 1 288 ? 8.392 0.198 11.979 1.00 87.69 288 VAL A N 1
ATOM 2238 C CA . VAL A 1 288 ? 8.434 1.238 13.020 1.00 87.69 288 VAL A CA 1
ATOM 2239 C C . VAL A 1 288 ? 7.037 1.725 13.411 1.00 87.69 288 VAL A C 1
ATOM 2241 O O . VAL A 1 288 ? 6.764 1.910 14.598 1.00 87.69 288 VAL A O 1
ATOM 2244 N N . SER A 1 289 ? 6.121 1.929 12.456 1.00 91.12 289 SER A N 1
ATOM 2245 C CA . SER A 1 289 ? 4.749 2.340 12.797 1.00 91.12 289 SER A CA 1
ATOM 2246 C C . SER A 1 289 ? 3.958 1.223 13.485 1.00 91.12 289 SER A C 1
ATOM 2248 O O . SER A 1 289 ? 3.247 1.502 14.450 1.00 91.12 289 SER A O 1
ATOM 2250 N N . ALA A 1 290 ? 4.134 -0.038 13.073 1.00 91.50 290 ALA A N 1
ATOM 2251 C CA . ALA A 1 290 ? 3.535 -1.183 13.757 1.00 91.50 290 ALA A CA 1
ATOM 2252 C C . ALA A 1 290 ? 4.072 -1.346 15.192 1.00 91.50 290 ALA A C 1
ATOM 2254 O O . ALA A 1 290 ? 3.276 -1.522 16.111 1.00 91.50 290 ALA A O 1
ATOM 2255 N N . MET A 1 291 ? 5.387 -1.202 15.408 1.00 90.75 291 MET A N 1
ATOM 2256 C CA . MET A 1 291 ? 6.006 -1.206 16.745 1.00 90.75 291 MET A CA 1
ATOM 2257 C C . MET A 1 291 ? 5.441 -0.102 17.646 1.00 90.75 291 MET A C 1
ATOM 2259 O O . MET A 1 291 ? 5.165 -0.351 18.815 1.00 90.75 291 MET A O 1
ATOM 2263 N N . ARG A 1 292 ? 5.225 1.110 17.114 1.00 90.19 292 ARG A N 1
ATOM 2264 C CA . ARG A 1 292 ? 4.628 2.223 17.876 1.00 90.19 292 ARG A CA 1
ATOM 2265 C C . ARG A 1 292 ? 3.192 1.927 18.303 1.00 90.19 292 ARG A C 1
ATOM 2267 O O . ARG A 1 292 ? 2.836 2.223 19.439 1.00 90.19 292 ARG A O 1
ATOM 2274 N N . VAL A 1 293 ? 2.379 1.334 17.425 1.00 92.75 293 VAL A N 1
ATOM 2275 C CA . VAL A 1 293 ? 1.009 0.914 17.774 1.00 92.75 293 VAL A CA 1
ATOM 2276 C C . VAL A 1 293 ? 1.029 -0.228 18.792 1.00 92.75 293 VAL A C 1
ATOM 2278 O O . VAL A 1 293 ? 0.262 -0.183 19.745 1.00 92.75 293 VAL A O 1
ATOM 2281 N N . ALA A 1 294 ? 1.931 -1.203 18.645 1.00 91.81 294 ALA A N 1
ATOM 2282 C CA . ALA A 1 294 ? 2.111 -2.292 19.606 1.00 91.81 294 ALA A CA 1
ATOM 2283 C C . ALA A 1 294 ? 2.468 -1.760 21.007 1.00 91.81 294 ALA A C 1
ATOM 2285 O O . ALA A 1 294 ? 1.765 -2.059 21.969 1.00 91.81 294 ALA A O 1
ATOM 2286 N N . ALA A 1 295 ? 3.470 -0.881 21.107 1.00 90.38 295 ALA A N 1
ATOM 2287 C CA . ALA A 1 295 ? 3.851 -0.237 22.363 1.00 90.38 295 ALA A CA 1
ATOM 2288 C C . ALA A 1 295 ? 2.726 0.636 22.960 1.00 90.38 295 ALA A C 1
ATOM 2290 O O . ALA A 1 295 ? 2.573 0.686 24.174 1.00 90.38 295 ALA A O 1
ATOM 2291 N N . SER A 1 296 ? 1.899 1.278 22.124 1.00 90.06 296 SER A N 1
ATOM 2292 C CA . SER A 1 296 ? 0.721 2.048 22.576 1.00 90.06 296 SER A CA 1
ATOM 2293 C C . SER A 1 296 ? -0.456 1.173 23.042 1.00 90.06 296 SER A C 1
ATOM 2295 O O . SER A 1 296 ? -1.457 1.699 23.522 1.00 90.06 296 SER A O 1
ATOM 2297 N N . LEU A 1 297 ? -0.355 -0.146 22.860 1.00 91.69 297 LEU A N 1
ATOM 2298 C CA . LEU A 1 297 ? -1.309 -1.170 23.293 1.00 91.69 297 LEU A CA 1
ATOM 2299 C C . LEU A 1 297 ? -0.680 -2.108 24.344 1.00 91.69 297 LEU A C 1
ATOM 2301 O O . LEU A 1 297 ? -1.108 -3.254 24.477 1.00 91.69 297 LEU A O 1
ATOM 2305 N N . ASP A 1 298 ? 0.356 -1.635 25.046 1.00 91.94 298 ASP A N 1
ATOM 2306 C CA . ASP A 1 298 ? 1.109 -2.357 26.081 1.00 91.94 298 ASP A CA 1
ATOM 2307 C C . ASP A 1 298 ? 1.723 -3.697 25.613 1.00 91.94 298 ASP A C 1
ATOM 2309 O O . ASP A 1 298 ? 1.963 -4.608 26.407 1.00 91.94 298 ASP A O 1
ATOM 2313 N N . VAL A 1 299 ? 2.004 -3.832 24.309 1.00 90.19 299 VAL A N 1
ATOM 2314 C CA . VAL A 1 299 ? 2.700 -4.995 23.739 1.00 90.19 299 VAL A CA 1
ATOM 2315 C C . VAL A 1 299 ? 4.206 -4.734 23.701 1.00 90.19 299 VAL A C 1
ATOM 2317 O O . VAL A 1 299 ? 4.679 -3.815 23.029 1.00 90.19 299 VAL A O 1
ATOM 2320 N N . GLU A 1 300 ? 4.961 -5.585 24.393 1.00 87.62 300 GLU A N 1
ATOM 2321 C CA . GLU A 1 300 ? 6.424 -5.565 24.420 1.00 87.62 300 GLU A CA 1
ATOM 2322 C C . GLU A 1 300 ? 7.027 -5.774 23.018 1.00 87.62 300 GLU A C 1
ATOM 2324 O O . GLU A 1 300 ? 6.593 -6.639 22.252 1.00 87.62 300 GLU A O 1
ATOM 2329 N N . VAL A 1 301 ? 8.059 -4.993 22.684 1.00 82.31 301 VAL A N 1
ATOM 2330 C CA . VAL A 1 301 ? 8.802 -5.111 21.422 1.00 82.31 301 VAL A CA 1
ATOM 2331 C C . VAL A 1 301 ? 10.178 -5.724 21.721 1.00 82.31 301 VAL A C 1
ATOM 2333 O O . VAL A 1 301 ? 11.065 -5.014 22.202 1.00 82.31 301 VAL A O 1
ATOM 2336 N N . PRO A 1 302 ? 10.394 -7.026 21.447 1.00 70.31 302 PRO A N 1
ATOM 2337 C CA . PRO A 1 302 ? 11.432 -7.814 22.125 1.00 70.31 302 PRO A CA 1
ATOM 2338 C C . PRO A 1 302 ? 12.884 -7.471 21.751 1.00 70.31 302 PRO A C 1
ATOM 2340 O O . PRO A 1 302 ? 13.807 -7.942 22.405 1.00 70.31 302 PRO A O 1
ATOM 2343 N N . TRP A 1 303 ? 13.112 -6.651 20.720 1.00 78.25 303 TRP A N 1
ATOM 2344 C CA . TRP A 1 303 ? 14.443 -6.163 20.322 1.00 78.25 303 TRP A CA 1
ATOM 2345 C C . TRP A 1 303 ? 14.707 -4.695 20.691 1.00 78.25 303 TRP A C 1
ATOM 2347 O O . TRP A 1 303 ? 15.747 -4.160 20.323 1.00 78.25 303 TRP A O 1
ATOM 2357 N N . LEU A 1 304 ? 13.790 -4.029 21.407 1.00 66.06 304 LEU A N 1
ATOM 2358 C CA . LEU A 1 304 ? 14.077 -2.733 22.039 1.00 66.06 304 LEU A CA 1
ATOM 2359 C C . LEU A 1 304 ? 14.730 -2.888 23.425 1.00 66.06 304 LEU A C 1
ATOM 2361 O O . LEU A 1 304 ? 15.203 -1.904 23.988 1.00 66.06 304 LEU A O 1
ATOM 2365 N N . ILE A 1 305 ? 14.813 -4.115 23.953 1.00 52.12 305 ILE A N 1
ATOM 2366 C CA . ILE A 1 305 ? 15.561 -4.448 25.174 1.00 52.12 305 ILE A CA 1
ATOM 2367 C C . ILE A 1 305 ? 17.051 -4.584 24.822 1.00 52.12 305 ILE A C 1
ATOM 2369 O O . ILE A 1 305 ? 17.614 -5.677 24.773 1.00 52.12 305 ILE A O 1
ATOM 2373 N N . SER A 1 306 ? 17.684 -3.449 24.526 1.00 45.75 306 SER A N 1
ATOM 2374 C CA . SER A 1 306 ? 19.139 -3.348 24.377 1.00 45.75 306 SER A CA 1
ATOM 2375 C C . SER A 1 306 ? 19.652 -1.925 24.645 1.00 45.75 306 SER A C 1
ATOM 2377 O O . SER A 1 306 ? 20.325 -1.344 23.790 1.00 45.75 306 SER A O 1
ATOM 2379 N N . GLN A 1 307 ? 19.325 -1.375 25.820 1.00 37.69 307 GLN A N 1
ATOM 2380 C CA . GLN A 1 307 ? 20.084 -0.326 26.522 1.00 37.69 307 GLN A CA 1
ATOM 2381 C C . GLN A 1 307 ? 20.032 -0.588 28.030 1.00 37.69 307 GLN A C 1
ATOM 2383 O O . GLN A 1 307 ? 18.939 -0.978 28.499 1.00 37.69 307 GLN A O 1
#

pLDDT: mean 70.9, std 27.87, range [20.0, 98.25]

Sequence (307 aa):
MEKSCLRTSSTLLAITKYRQFVLKVAVTWNGYCESCIWQYAISGLRLVASWLNPIQPPPPMKVNHYDNTLGGFDYHSVQNVQTKISNAQSVRLGAIVTQVENVGSKVQVTWTDLKSKEVHSKQFDHVVMAVTPNVVGAIYEPLRKLMSSIPVNQGEAVVHRDRSSIPDCSQSLGRFAAAARQSVDPTQILHICSNSSATEAIHEHPCSVLVTSFPIAPIDPAKVIHRARLTRVLRTPQSRKIVNRIFGGNPQHAYQEKEKSWSNGTGNVWLAGAWCWDGMVLLEGCVVSAMRVAASLDVEVPWLISQ